Protein AF-A0A7X6X3M1-F1 (afdb_monomer_lite)

pLDDT: mean 86.68, std 14.0, range [38.0, 98.31]

Structure (mmCIF, N/CA/C/O backbone):
data_AF-A0A7X6X3M1-F1
#
_entry.id   AF-A0A7X6X3M1-F1
#
loop_
_atom_site.group_PDB
_atom_site.id
_atom_site.type_symbol
_atom_site.label_atom_id
_atom_site.label_alt_id
_atom_site.label_comp_id
_atom_site.label_asym_id
_atom_site.label_entity_id
_atom_site.label_seq_id
_atom_site.pdbx_PDB_ins_code
_atom_site.Cartn_x
_atom_site.Cartn_y
_atom_site.Cartn_z
_atom_site.occupancy
_atom_site.B_iso_or_equiv
_atom_site.auth_seq_id
_atom_site.auth_comp_id
_atom_site.auth_asym_id
_atom_site.auth_atom_id
_atom_site.pdbx_PDB_model_num
ATOM 1 N N . MET A 1 1 ? -77.308 -38.458 21.778 1.00 41.97 1 MET A N 1
ATOM 2 C CA . MET A 1 1 ? -75.965 -38.525 21.164 1.00 41.97 1 MET A CA 1
ATOM 3 C C . MET A 1 1 ? -75.300 -37.170 21.364 1.00 41.97 1 MET A C 1
ATOM 5 O O . MET A 1 1 ? -75.835 -36.160 20.932 1.00 41.97 1 MET A O 1
ATOM 9 N N . VAL A 1 2 ? -74.242 -37.156 22.168 1.00 41.09 2 VAL A N 1
ATOM 10 C CA . VAL A 1 2 ? -73.531 -35.983 22.699 1.00 41.09 2 VAL A CA 1
ATOM 11 C C . VAL A 1 2 ? -72.545 -35.453 21.660 1.00 41.09 2 VAL A C 1
ATOM 13 O O . VAL A 1 2 ? -71.744 -36.245 21.184 1.00 41.09 2 VAL A O 1
ATOM 16 N N . LEU A 1 3 ? -72.510 -34.143 21.387 1.00 38.00 3 LEU A N 1
ATOM 17 C CA . LEU A 1 3 ? -71.328 -33.476 20.813 1.00 38.00 3 LEU A CA 1
ATOM 18 C C . LEU A 1 3 ? -71.169 -32.056 21.393 1.00 38.00 3 LEU A C 1
ATOM 20 O O . LEU A 1 3 ? -71.620 -31.060 20.833 1.00 38.00 3 LEU A O 1
ATOM 24 N N . PHE A 1 4 ? -70.488 -31.978 22.540 1.00 39.50 4 PHE A N 1
ATOM 25 C CA . PHE A 1 4 ? -69.944 -30.746 23.117 1.00 39.50 4 PHE A CA 1
ATOM 26 C C . PHE A 1 4 ? -68.689 -30.323 22.334 1.00 39.50 4 PHE A C 1
ATOM 28 O O . PHE A 1 4 ? -67.662 -31.004 22.361 1.00 39.50 4 PHE A O 1
ATOM 35 N N . ARG A 1 5 ? -68.737 -29.174 21.653 1.00 40.66 5 ARG A N 1
ATOM 36 C CA . ARG A 1 5 ? -67.589 -28.594 20.937 1.00 40.66 5 ARG A CA 1
ATOM 37 C C . ARG A 1 5 ? -66.770 -27.727 21.909 1.00 40.66 5 ARG A C 1
ATOM 39 O O . ARG A 1 5 ? -67.122 -26.583 22.181 1.00 40.66 5 ARG A O 1
ATOM 46 N N . LYS A 1 6 ? -65.673 -28.269 22.456 1.00 41.50 6 LYS A N 1
ATOM 47 C CA . LYS A 1 6 ? -64.693 -27.516 23.270 1.00 41.50 6 LYS A CA 1
ATOM 48 C C . LYS A 1 6 ? -64.020 -26.421 22.423 1.00 41.50 6 LYS A C 1
ATOM 50 O O . LYS A 1 6 ? -63.217 -26.729 21.546 1.00 41.50 6 LYS A O 1
ATOM 55 N N . LYS A 1 7 ? -64.275 -25.142 22.728 1.00 43.19 7 LYS A N 1
ATOM 56 C CA . LYS A 1 7 ? -63.396 -24.024 22.335 1.00 43.19 7 LYS A CA 1
ATOM 57 C C . LYS A 1 7 ? -62.113 -24.106 23.172 1.00 43.19 7 LYS A C 1
ATOM 59 O O . LYS A 1 7 ? -62.150 -23.878 24.377 1.00 43.19 7 LYS A O 1
ATOM 64 N N . LYS A 1 8 ? -60.977 -24.441 22.552 1.00 40.94 8 LYS A N 1
ATOM 65 C CA . LYS A 1 8 ? -59.650 -24.268 23.168 1.00 40.94 8 LYS A CA 1
ATOM 66 C C . LYS A 1 8 ? -59.277 -22.784 23.115 1.00 40.94 8 LYS A C 1
ATOM 68 O O . LYS A 1 8 ? -59.143 -22.226 22.030 1.00 40.94 8 LYS A O 1
ATOM 73 N N . ALA A 1 9 ? -59.109 -22.162 24.279 1.00 43.72 9 ALA A N 1
ATOM 74 C CA . ALA A 1 9 ? -58.495 -20.847 24.410 1.00 43.72 9 ALA A CA 1
ATOM 75 C C . ALA A 1 9 ? -57.009 -20.932 24.012 1.00 43.72 9 ALA A C 1
ATOM 77 O O . ALA A 1 9 ? -56.264 -21.751 24.556 1.00 43.72 9 ALA A O 1
ATOM 78 N N . LYS A 1 10 ? -56.582 -20.107 23.046 1.00 41.28 10 LYS A N 1
ATOM 79 C CA . LYS A 1 10 ? -55.162 -19.870 22.750 1.00 41.28 10 LYS A CA 1
ATOM 80 C C . LYS A 1 10 ? -54.563 -19.079 23.918 1.00 41.28 10 LYS A C 1
ATOM 82 O O . LYS A 1 10 ? -55.023 -17.977 24.200 1.00 41.28 10 LYS A O 1
ATOM 87 N N . LYS A 1 11 ? -53.557 -19.643 24.593 1.00 40.47 11 LYS A N 1
ATOM 88 C CA . LYS A 1 11 ? -52.671 -18.883 25.487 1.00 40.47 11 LYS A CA 1
ATOM 89 C C . LYS A 1 11 ? -51.882 -17.863 24.648 1.00 40.47 11 LYS A C 1
ATOM 91 O O . LYS A 1 11 ? -51.509 -18.215 23.528 1.00 40.47 11 LYS A O 1
ATOM 96 N N . PRO A 1 12 ? -51.613 -16.648 25.152 1.00 39.00 12 PRO A N 1
ATOM 97 C CA . PRO A 1 12 ? -50.676 -15.747 24.498 1.00 39.00 12 PRO A CA 1
ATOM 98 C C . PRO A 1 12 ? -49.268 -16.345 24.617 1.00 39.00 12 PRO A C 1
ATOM 100 O O . PRO A 1 12 ? -48.822 -16.686 25.714 1.00 39.00 12 PRO A O 1
ATOM 103 N N . GLU A 1 13 ? -48.596 -16.540 23.483 1.00 41.94 13 GLU A N 1
ATOM 104 C CA . GLU A 1 13 ? -47.158 -16.811 23.457 1.00 41.94 13 GLU A CA 1
ATOM 105 C C . GLU A 1 13 ? -46.419 -15.585 24.013 1.00 41.94 13 GLU A C 1
ATOM 107 O O . GLU A 1 13 ? -46.803 -14.456 23.697 1.00 41.94 13 GLU A O 1
ATOM 112 N N . PRO A 1 14 ? -45.376 -15.756 24.843 1.00 40.94 14 PRO A N 1
ATOM 113 C CA . PRO A 1 14 ? -44.534 -14.636 25.212 1.00 40.94 14 PRO A CA 1
ATOM 114 C C . PRO A 1 14 ? -43.762 -14.197 23.967 1.00 40.94 14 PRO A C 1
ATOM 116 O O . PRO A 1 14 ? -43.066 -15.007 23.351 1.00 40.94 14 PRO A O 1
ATOM 119 N N . ASP A 1 15 ? -43.882 -12.914 23.620 1.00 38.09 15 ASP A N 1
ATOM 120 C CA . ASP A 1 15 ? -43.062 -12.224 22.626 1.00 38.09 15 ASP A CA 1
ATOM 121 C C . ASP A 1 15 ? -41.579 -12.361 22.994 1.00 38.09 15 ASP A C 1
ATOM 123 O O . ASP A 1 15 ? -40.959 -11.504 23.630 1.00 38.09 15 ASP A O 1
ATOM 127 N N . ALA A 1 16 ? -40.975 -13.468 22.572 1.00 38.94 16 ALA A N 1
ATOM 128 C CA . ALA A 1 16 ? -39.542 -13.629 22.527 1.00 38.94 16 ALA A CA 1
ATOM 129 C C . ALA A 1 16 ? -39.030 -12.731 21.398 1.00 38.94 16 ALA A C 1
ATOM 131 O O . ALA A 1 16 ? -38.777 -13.185 20.279 1.00 38.94 16 ALA A O 1
ATOM 132 N N . LYS A 1 17 ? -38.840 -11.441 21.705 1.00 39.34 17 LYS A N 1
ATOM 133 C CA . LYS A 1 17 ? -37.891 -10.575 20.999 1.00 39.34 17 LYS A CA 1
ATOM 134 C C . LYS A 1 17 ? -36.515 -11.239 21.097 1.00 39.34 17 LYS A C 1
ATOM 136 O O . LYS A 1 17 ? -35.703 -10.910 21.956 1.00 39.34 17 LYS A O 1
ATOM 141 N N . LYS A 1 18 ? -36.256 -12.212 20.219 1.00 40.66 18 LYS A N 1
ATOM 142 C CA . LYS A 1 18 ? -34.921 -12.721 19.924 1.00 40.66 18 LYS A CA 1
ATOM 143 C C . LYS A 1 18 ? -34.127 -11.516 19.446 1.00 40.66 18 LYS A C 1
ATOM 145 O O . LYS A 1 18 ? -34.293 -11.066 18.312 1.00 40.66 18 LYS A O 1
ATOM 150 N N . SER A 1 19 ? -33.309 -10.961 20.336 1.00 43.81 19 SER A N 1
ATOM 151 C CA . SER A 1 19 ? -32.305 -9.989 19.950 1.00 43.81 19 SER A CA 1
ATOM 152 C C . SER A 1 19 ? -31.488 -10.633 18.834 1.00 43.81 19 SER A C 1
ATOM 154 O O . SER A 1 19 ? -30.904 -11.708 18.990 1.00 43.81 19 SER A O 1
ATOM 156 N N . ARG A 1 20 ? -31.509 -10.010 17.656 1.00 41.75 20 ARG A N 1
ATOM 157 C CA . ARG A 1 20 ? -30.594 -10.314 16.556 1.00 41.75 20 ARG A CA 1
ATOM 158 C C . ARG A 1 20 ? -29.191 -9.865 16.977 1.00 41.75 20 ARG A C 1
ATOM 160 O O . ARG A 1 20 ? -28.646 -8.907 16.444 1.00 41.75 20 ARG A O 1
ATOM 167 N N . GLY A 1 21 ? -28.633 -10.504 17.998 1.00 46.03 21 GLY A N 1
ATOM 168 C CA . GLY A 1 21 ? -27.229 -10.381 18.339 1.00 46.03 21 GLY A CA 1
ATOM 169 C C . GLY A 1 21 ? -26.443 -11.158 17.296 1.00 46.03 21 GLY A C 1
ATOM 170 O O . GLY A 1 21 ? -26.440 -12.387 17.329 1.00 46.03 21 GLY A O 1
ATOM 171 N N . GLY A 1 22 ? -25.853 -10.456 16.324 1.00 55.38 22 GLY A N 1
ATOM 172 C CA . GLY A 1 22 ? -24.931 -11.067 15.360 1.00 55.38 22 GLY A CA 1
ATOM 173 C C . GLY A 1 22 ? -23.765 -11.760 16.075 1.00 55.38 22 GLY A C 1
ATOM 174 O O . GLY A 1 22 ? -23.542 -11.514 17.258 1.00 55.38 22 GLY A O 1
ATOM 175 N N . LEU A 1 23 ? -22.993 -12.600 15.371 1.00 56.25 23 LEU A N 1
ATOM 176 C CA . LEU A 1 23 ? -21.872 -13.376 15.945 1.00 56.25 23 LEU A CA 1
ATOM 177 C C . LEU A 1 23 ? -20.964 -12.553 16.891 1.00 56.25 23 LEU A C 1
ATOM 179 O O . LEU A 1 23 ? -20.494 -13.053 17.912 1.00 56.25 23 LEU A O 1
ATOM 183 N N . PHE A 1 24 ? -20.783 -11.264 16.592 1.00 61.53 24 PHE A N 1
ATOM 184 C CA . PHE A 1 24 ? -20.003 -10.317 17.388 1.00 61.53 24 PHE A CA 1
ATOM 185 C C . PHE A 1 24 ? -20.581 -9.963 18.767 1.00 61.53 24 PHE A C 1
ATOM 187 O O . PHE A 1 24 ? -19.828 -9.502 19.618 1.00 61.53 24 PHE A O 1
ATOM 194 N N . SER A 1 25 ? -21.871 -10.151 19.052 1.00 62.59 25 SER A N 1
ATOM 195 C CA . SER A 1 25 ? -22.437 -9.795 20.365 1.00 62.59 25 SER A CA 1
ATOM 196 C C . SER A 1 25 ? -22.093 -10.809 21.459 1.00 62.59 25 SER A C 1
ATOM 198 O O . SER A 1 25 ? -22.123 -10.458 22.637 1.00 62.59 25 SER A O 1
ATOM 200 N N . ARG A 1 26 ? -21.765 -12.050 21.071 1.00 71.62 26 ARG A N 1
ATOM 201 C CA . ARG A 1 26 ? -21.432 -13.163 21.978 1.00 71.62 26 ARG A CA 1
ATOM 202 C C . ARG A 1 26 ? -19.934 -13.432 22.111 1.00 71.62 26 ARG A C 1
ATOM 204 O O . ARG A 1 26 ? -19.526 -14.126 23.033 1.00 71.62 26 ARG A O 1
ATOM 211 N N . ALA A 1 27 ? -19.119 -12.919 21.189 1.00 78.25 27 ALA A N 1
ATOM 212 C CA . ALA A 1 27 ? -17.670 -13.056 21.276 1.00 78.25 27 ALA A CA 1
ATOM 213 C C . ALA A 1 27 ? -17.123 -12.324 22.512 1.00 78.25 27 ALA A C 1
ATOM 215 O O . ALA A 1 27 ? -17.673 -11.300 22.914 1.00 78.25 27 ALA A O 1
ATOM 216 N N . LYS A 1 28 ? -16.017 -12.818 23.075 1.00 84.81 28 LYS A N 1
ATOM 217 C CA . LYS A 1 28 ? -15.279 -12.146 24.154 1.00 84.81 28 LYS A CA 1
ATOM 218 C C . LYS A 1 28 ? -14.766 -10.778 23.699 1.00 84.81 28 LYS A C 1
ATOM 220 O O . LYS A 1 28 ? -14.350 -10.626 22.549 1.00 84.81 28 LYS A O 1
ATOM 225 N N . LEU A 1 29 ? -14.742 -9.795 24.595 1.00 82.88 29 LEU A N 1
ATOM 226 C CA . LEU A 1 29 ? -14.240 -8.444 24.348 1.00 82.88 29 LEU A CA 1
ATOM 227 C C . LEU A 1 29 ? -12.804 -8.477 23.820 1.00 82.88 29 LEU A C 1
ATOM 229 O O . LEU A 1 29 ? -12.499 -7.824 22.821 1.00 82.88 29 LEU A O 1
ATOM 233 N N . ARG A 1 30 ? -11.944 -9.290 24.452 1.00 82.31 30 ARG A N 1
ATOM 234 C CA . ARG A 1 30 ? -10.558 -9.491 24.012 1.00 82.31 30 ARG A CA 1
ATOM 235 C C . ARG A 1 30 ? -10.513 -9.915 22.548 1.00 82.31 30 ARG A C 1
ATOM 237 O O . ARG A 1 30 ? -9.796 -9.298 21.774 1.00 82.31 30 ARG A O 1
ATOM 244 N N . THR A 1 31 ? -11.316 -10.907 22.166 1.00 82.19 31 THR A N 1
ATOM 245 C CA . THR A 1 31 ? -11.376 -11.412 20.790 1.00 82.19 31 THR A CA 1
ATOM 246 C C . THR A 1 31 ? -11.828 -10.333 19.808 1.00 82.19 31 THR A C 1
ATOM 248 O O . THR A 1 31 ? -11.246 -10.226 18.736 1.00 82.19 31 THR A O 1
ATOM 251 N N . LYS A 1 32 ? -12.810 -9.492 20.164 1.00 81.62 32 LYS A N 1
ATOM 252 C CA . LYS A 1 32 ? -13.261 -8.383 19.299 1.00 81.62 32 LYS A CA 1
ATOM 253 C C . LYS A 1 32 ? -12.152 -7.356 19.064 1.00 81.62 32 LYS A C 1
ATOM 255 O O . LYS A 1 32 ? -11.948 -6.938 17.928 1.00 81.62 32 LYS A O 1
ATOM 260 N N . LEU A 1 33 ? -11.434 -6.974 20.122 1.00 83.44 33 LEU A N 1
ATOM 261 C CA . LEU A 1 33 ? -10.344 -5.997 20.046 1.00 83.44 33 LEU A CA 1
ATOM 262 C C . LEU A 1 33 ? -9.140 -6.547 19.278 1.00 83.44 33 LEU A C 1
ATOM 264 O O . LEU A 1 33 ? -8.653 -5.888 18.364 1.00 83.44 33 LEU A O 1
ATOM 268 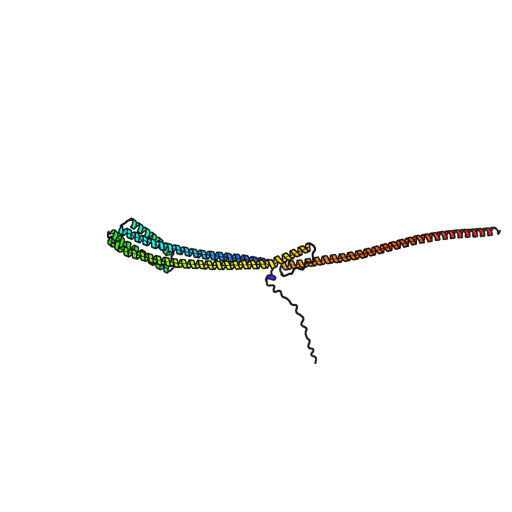N N . THR A 1 34 ? -8.694 -7.768 19.588 1.00 84.38 34 THR A N 1
ATOM 269 C CA . THR A 1 34 ? -7.562 -8.389 18.883 1.00 84.38 34 THR A CA 1
ATOM 270 C C . THR A 1 34 ? -7.881 -8.651 17.419 1.00 84.38 34 THR A C 1
ATOM 272 O O . THR A 1 34 ? -7.005 -8.510 16.578 1.00 84.38 34 THR A O 1
ATOM 275 N N . PHE A 1 35 ? -9.130 -8.996 17.097 1.00 85.88 35 PHE A N 1
ATOM 276 C CA . PHE A 1 35 ? -9.561 -9.178 15.714 1.00 85.88 35 PHE A CA 1
ATOM 277 C C . PHE A 1 35 ? -9.611 -7.848 14.953 1.00 85.88 35 PHE A C 1
ATOM 279 O O . PHE A 1 35 ? -9.113 -7.778 13.837 1.00 85.88 35 PHE A O 1
ATOM 286 N N . GLY A 1 36 ? -10.134 -6.776 15.561 1.00 84.12 36 GLY A N 1
ATOM 287 C CA . GLY A 1 36 ? -10.138 -5.444 14.946 1.00 84.12 36 GLY A CA 1
ATOM 288 C C . GLY A 1 36 ? -8.728 -4.905 14.682 1.00 84.12 36 GLY A C 1
ATOM 289 O O . GLY A 1 36 ? -8.434 -4.460 13.575 1.00 84.12 36 GLY A O 1
ATOM 290 N N . ILE A 1 37 ? -7.835 -5.006 15.671 1.00 85.38 37 ILE A N 1
ATOM 291 C CA . ILE A 1 37 ? -6.425 -4.612 15.525 1.00 85.38 37 ILE A CA 1
ATOM 292 C C . ILE A 1 37 ? -5.716 -5.514 14.506 1.00 85.38 37 ILE A C 1
ATOM 294 O O . ILE A 1 37 ? -4.986 -5.019 13.654 1.00 85.38 37 ILE A O 1
ATOM 298 N N . GLY A 1 38 ? -5.965 -6.825 14.551 1.00 87.75 38 GLY A N 1
ATOM 299 C CA . GLY A 1 38 ? -5.394 -7.788 13.611 1.00 87.75 38 GLY A CA 1
ATOM 300 C C . GLY A 1 38 ? -5.805 -7.521 12.163 1.00 87.75 38 GLY A C 1
ATOM 301 O O . GLY A 1 38 ? -4.955 -7.567 11.282 1.00 87.75 38 GLY A O 1
ATOM 302 N N . ILE A 1 39 ? -7.071 -7.164 11.917 1.00 86.56 39 ILE A N 1
ATOM 303 C CA . ILE A 1 39 ? -7.536 -6.724 10.594 1.00 86.56 39 ILE A CA 1
ATOM 304 C C . ILE A 1 39 ? -6.790 -5.465 10.156 1.00 86.56 39 ILE A C 1
ATOM 306 O O . ILE A 1 39 ? -6.331 -5.404 9.022 1.00 86.56 39 ILE A O 1
ATOM 310 N N . MET A 1 40 ? -6.643 -4.474 11.038 1.00 83.88 40 MET A N 1
ATOM 311 C CA . MET A 1 40 ? -5.967 -3.221 10.696 1.00 83.88 40 MET A CA 1
ATOM 312 C C . MET A 1 40 ? -4.497 -3.458 10.318 1.00 83.88 40 MET A C 1
ATOM 314 O O . MET A 1 40 ? -4.048 -2.997 9.272 1.00 83.88 40 MET A O 1
ATOM 318 N N . ILE A 1 41 ? -3.770 -4.236 11.126 1.00 88.69 41 ILE A N 1
ATOM 319 C CA . ILE A 1 41 ? -2.379 -4.616 10.846 1.00 88.69 41 ILE A CA 1
ATOM 320 C C . ILE A 1 41 ? -2.298 -5.446 9.561 1.00 88.69 41 ILE A C 1
ATOM 322 O O . ILE A 1 41 ? -1.431 -5.200 8.730 1.00 88.69 41 ILE A O 1
ATOM 326 N N . GLY A 1 42 ? -3.219 -6.391 9.361 1.00 88.94 42 GLY A N 1
ATOM 327 C CA . GLY A 1 42 ? -3.283 -7.201 8.147 1.00 88.94 42 GLY A CA 1
ATOM 328 C C . GLY A 1 42 ? -3.472 -6.354 6.889 1.00 88.94 42 GLY A C 1
ATOM 329 O O . GLY A 1 42 ? -2.746 -6.543 5.919 1.00 88.94 42 GLY A O 1
ATOM 330 N N . ILE A 1 43 ? -4.380 -5.373 6.922 1.00 86.69 43 ILE A N 1
ATOM 331 C CA . ILE A 1 43 ? -4.591 -4.436 5.810 1.00 86.69 43 ILE A CA 1
ATOM 332 C C . ILE A 1 43 ? -3.322 -3.619 5.543 1.00 86.69 43 ILE A C 1
ATOM 334 O O . ILE A 1 43 ? -2.945 -3.460 4.385 1.00 86.69 43 ILE A O 1
ATOM 338 N N . LEU A 1 44 ? -2.636 -3.142 6.586 1.00 85.75 44 LEU A N 1
ATOM 339 C CA . LEU A 1 44 ? -1.382 -2.397 6.430 1.00 85.75 44 LEU A CA 1
ATOM 340 C C . LEU A 1 44 ? -0.270 -3.252 5.815 1.00 85.75 44 LEU A C 1
ATOM 342 O O . LEU A 1 44 ? 0.416 -2.785 4.911 1.00 85.75 44 LEU A O 1
ATOM 346 N N . ILE A 1 45 ? -0.114 -4.503 6.254 1.00 90.75 45 ILE A N 1
ATOM 347 C CA . ILE A 1 45 ? 0.895 -5.423 5.709 1.00 90.75 45 ILE A CA 1
ATOM 348 C C . ILE A 1 45 ? 0.593 -5.749 4.247 1.00 90.75 45 ILE A C 1
ATOM 350 O O . ILE A 1 45 ? 1.490 -5.676 3.413 1.00 90.75 45 ILE A O 1
ATOM 354 N N . VAL A 1 46 ? -0.661 -6.079 3.922 1.00 87.62 46 VAL A N 1
ATOM 355 C CA . VAL A 1 46 ? -1.069 -6.378 2.542 1.00 87.62 46 VAL A CA 1
ATOM 356 C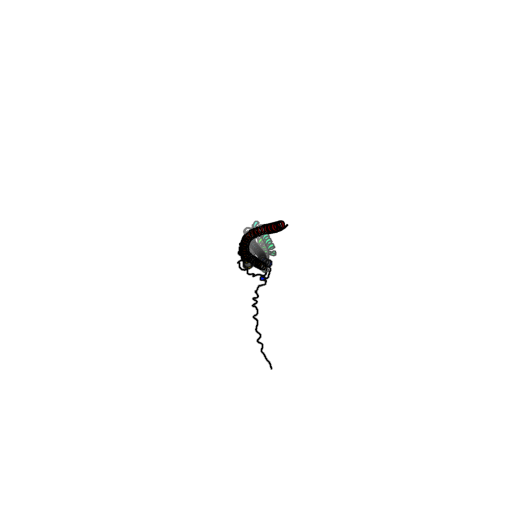 C . VAL A 1 46 ? -0.883 -5.154 1.651 1.00 87.62 46 VAL A C 1
ATOM 358 O O . VAL A 1 46 ? -0.341 -5.282 0.559 1.00 87.62 46 VAL A O 1
ATOM 361 N N . SER A 1 47 ? -1.263 -3.966 2.128 1.00 83.44 47 SER A N 1
ATOM 362 C CA . SER A 1 47 ? -1.036 -2.715 1.403 1.00 83.44 47 SER A CA 1
ATOM 363 C C . SER A 1 47 ? 0.451 -2.472 1.166 1.00 83.44 47 SER A C 1
ATOM 365 O O . SER A 1 47 ? 0.829 -2.123 0.057 1.00 83.44 47 SER A O 1
ATOM 367 N N . PHE A 1 48 ? 1.295 -2.673 2.180 1.00 86.56 48 PHE A N 1
ATOM 368 C CA . PHE A 1 48 ? 2.736 -2.478 2.060 1.00 86.56 48 PHE A CA 1
ATOM 369 C C . PHE A 1 48 ? 3.369 -3.470 1.081 1.00 86.56 48 PHE A C 1
ATOM 371 O O . PHE A 1 48 ? 4.128 -3.064 0.207 1.00 86.56 48 PHE A O 1
ATOM 378 N N . ALA A 1 49 ? 3.025 -4.756 1.186 1.00 88.81 49 ALA A N 1
ATOM 379 C CA . ALA A 1 49 ? 3.509 -5.789 0.274 1.00 88.81 49 ALA A CA 1
ATOM 380 C C . ALA A 1 49 ? 3.075 -5.511 -1.173 1.00 88.81 49 ALA A C 1
ATOM 382 O O . ALA A 1 49 ? 3.876 -5.645 -2.093 1.00 88.81 49 ALA A O 1
ATOM 383 N N . PHE A 1 50 ? 1.831 -5.068 -1.365 1.00 84.94 50 PHE A N 1
ATOM 384 C CA . PHE A 1 50 ? 1.316 -4.673 -2.671 1.00 84.94 50 PHE A CA 1
ATOM 385 C C . PHE A 1 50 ? 2.059 -3.455 -3.238 1.00 84.94 50 PHE A C 1
ATOM 387 O O . PHE A 1 50 ? 2.474 -3.479 -4.391 1.00 84.94 50 PHE A O 1
ATOM 394 N N . THR A 1 51 ? 2.298 -2.416 -2.431 1.00 82.19 51 THR A N 1
ATOM 395 C CA . THR A 1 51 ? 3.095 -1.252 -2.851 1.00 82.19 51 THR A CA 1
ATOM 396 C C . THR A 1 51 ? 4.528 -1.647 -3.204 1.00 82.19 51 THR A C 1
ATOM 398 O O . THR A 1 51 ? 5.042 -1.197 -4.222 1.00 82.19 51 THR A O 1
ATOM 401 N N . ALA A 1 52 ? 5.168 -2.499 -2.401 1.00 87.12 52 ALA A N 1
ATOM 402 C CA . ALA A 1 52 ? 6.520 -2.976 -2.675 1.00 87.12 52 ALA A CA 1
ATOM 403 C C . ALA A 1 52 ? 6.590 -3.754 -3.998 1.00 87.12 52 ALA A C 1
ATOM 405 O O . ALA A 1 52 ? 7.470 -3.483 -4.808 1.00 87.12 52 ALA A O 1
ATOM 406 N N . TYR A 1 53 ? 5.632 -4.654 -4.242 1.00 88.12 53 TYR A N 1
ATOM 407 C CA . TYR A 1 53 ? 5.514 -5.389 -5.502 1.00 88.12 53 TYR A CA 1
ATOM 408 C C . TYR A 1 53 ? 5.410 -4.442 -6.709 1.00 88.12 53 TYR A C 1
ATOM 410 O O . TYR A 1 53 ? 6.173 -4.576 -7.660 1.00 88.12 53 TYR A O 1
ATOM 418 N N . LEU A 1 54 ? 4.537 -3.432 -6.639 1.00 81.75 54 LEU A N 1
ATOM 419 C CA . LEU A 1 54 ? 4.349 -2.472 -7.732 1.00 81.75 54 LEU A CA 1
ATOM 420 C C . LEU A 1 54 ? 5.592 -1.616 -8.001 1.00 81.75 54 LEU A C 1
ATOM 422 O O . LEU A 1 54 ? 5.898 -1.315 -9.150 1.00 81.75 54 LEU A O 1
ATOM 426 N N . VAL A 1 55 ? 6.319 -1.219 -6.953 1.00 84.31 55 VAL A N 1
ATOM 427 C CA . VAL A 1 55 ? 7.579 -0.475 -7.109 1.00 84.31 55 VAL A CA 1
ATOM 428 C C . VAL A 1 55 ? 8.640 -1.332 -7.800 1.00 84.31 55 VAL A C 1
ATOM 430 O O . VAL A 1 55 ? 9.390 -0.806 -8.618 1.00 84.31 55 VAL A O 1
ATOM 433 N N . MET A 1 56 ? 8.700 -2.633 -7.501 1.00 86.81 56 MET A N 1
ATOM 434 C CA . MET A 1 56 ? 9.617 -3.555 -8.180 1.00 86.81 56 MET A CA 1
ATOM 435 C C . MET A 1 56 ? 9.246 -3.716 -9.659 1.00 86.81 56 MET A C 1
ATOM 437 O O . MET A 1 56 ? 10.112 -3.561 -10.508 1.00 86.81 56 MET A O 1
ATOM 441 N N . GLU A 1 57 ? 7.961 -3.902 -9.974 1.00 83.75 57 GLU A N 1
ATOM 442 C CA . GLU A 1 57 ? 7.481 -4.020 -11.360 1.00 83.75 57 GLU A CA 1
ATOM 443 C C . GLU A 1 57 ? 7.775 -2.761 -12.199 1.00 83.75 57 GLU A C 1
ATOM 445 O O . GLU A 1 57 ? 8.231 -2.857 -13.336 1.00 83.75 57 GLU A O 1
ATOM 450 N N . ILE A 1 58 ? 7.585 -1.566 -11.625 1.00 84.44 58 ILE A N 1
ATOM 451 C CA . ILE A 1 58 ? 7.927 -0.301 -12.296 1.00 84.44 58 ILE A CA 1
ATOM 452 C C . ILE A 1 58 ? 9.439 -0.181 -12.508 1.00 84.44 58 ILE A C 1
ATOM 454 O O . ILE A 1 58 ? 9.867 0.285 -13.562 1.00 84.44 58 ILE A O 1
ATOM 458 N N . ARG A 1 59 ? 10.250 -0.582 -11.523 1.00 85.81 59 ARG A N 1
ATOM 459 C CA . ARG A 1 59 ? 11.712 -0.511 -11.623 1.00 85.81 59 ARG A CA 1
ATOM 460 C C . ARG A 1 59 ? 12.236 -1.387 -12.760 1.00 85.81 59 ARG A C 1
ATOM 462 O O . ARG A 1 59 ? 13.038 -0.901 -13.551 1.00 85.81 59 ARG A O 1
ATOM 469 N N . ASP A 1 60 ? 11.756 -2.623 -12.856 1.00 84.12 60 ASP A N 1
ATOM 470 C CA . ASP A 1 60 ? 12.165 -3.559 -13.908 1.00 84.12 60 ASP A CA 1
ATOM 471 C C . ASP A 1 60 ? 11.777 -3.024 -15.301 1.00 84.12 60 ASP A C 1
ATOM 473 O O . ASP A 1 60 ? 12.557 -3.108 -16.249 1.00 84.12 60 ASP A O 1
ATOM 477 N N . ALA A 1 61 ? 10.602 -2.395 -15.424 1.00 83.19 61 ALA A N 1
ATOM 478 C CA . ALA A 1 61 ? 10.172 -1.759 -16.668 1.00 83.19 61 ALA A CA 1
ATOM 479 C C . ALA A 1 61 ? 11.012 -0.514 -17.030 1.00 83.19 61 ALA A C 1
ATOM 481 O O . ALA A 1 61 ? 11.314 -0.294 -18.202 1.00 83.19 61 ALA A O 1
ATOM 482 N N . GLN A 1 62 ? 11.428 0.293 -16.046 1.00 81.19 62 GLN A N 1
ATOM 483 C CA . GLN A 1 62 ? 12.324 1.432 -16.288 1.00 81.19 62 GLN A CA 1
ATOM 484 C C . GLN A 1 62 ? 13.711 1.000 -16.774 1.00 81.19 62 GLN A C 1
ATOM 486 O O . GLN A 1 62 ? 14.305 1.693 -17.598 1.00 81.19 62 GLN A O 1
ATOM 491 N N . GLU A 1 63 ? 14.225 -0.129 -16.285 1.00 86.38 63 GLU A N 1
ATOM 492 C CA . GLU A 1 63 ? 15.509 -0.673 -16.734 1.00 86.38 63 GLU A CA 1
ATOM 493 C C . GLU A 1 63 ? 15.454 -1.075 -18.215 1.00 86.38 63 GLU A C 1
ATOM 495 O O . GLU A 1 63 ? 16.361 -0.742 -18.974 1.00 86.38 63 GLU A O 1
ATOM 500 N N . GLN A 1 64 ? 14.346 -1.675 -18.665 1.00 84.31 64 GLN A N 1
ATOM 501 C CA . GLN A 1 64 ? 14.142 -1.998 -20.084 1.00 84.31 64 GLN A CA 1
ATOM 502 C C . GLN A 1 64 ? 14.109 -0.747 -20.974 1.00 84.31 64 GLN A C 1
ATOM 504 O O . GLN A 1 64 ? 14.776 -0.712 -22.005 1.00 84.31 64 GLN A O 1
ATOM 509 N N . VAL A 1 65 ? 13.395 0.304 -20.555 1.00 89.31 65 VAL A N 1
ATOM 510 C CA . VAL A 1 65 ? 13.360 1.596 -21.268 1.00 89.31 65 VAL A CA 1
ATOM 511 C C . VAL A 1 65 ? 14.757 2.206 -21.398 1.00 89.31 65 VAL A C 1
ATOM 513 O O . VAL A 1 65 ? 15.095 2.758 -22.446 1.00 89.31 65 VAL A O 1
ATOM 516 N N . HIS A 1 66 ? 15.573 2.107 -20.344 1.00 88.81 66 HIS A N 1
ATOM 517 C CA . HIS A 1 66 ? 16.938 2.620 -20.362 1.00 88.81 66 HIS A CA 1
ATOM 518 C C . HIS A 1 66 ? 17.815 1.870 -21.369 1.00 88.81 66 HIS A C 1
ATOM 520 O O . HIS A 1 66 ? 18.485 2.516 -22.168 1.00 88.81 66 HIS A O 1
ATOM 526 N N . VAL A 1 67 ? 17.741 0.535 -21.395 1.00 89.75 67 VAL A N 1
ATOM 527 C CA . VAL A 1 67 ? 18.477 -0.292 -22.366 1.00 89.75 67 VAL A CA 1
ATOM 528 C C . VAL A 1 67 ? 18.081 0.053 -23.804 1.00 89.75 67 VAL A C 1
ATOM 530 O O . VAL A 1 67 ? 18.956 0.232 -24.645 1.00 89.75 67 VAL A O 1
ATOM 533 N N . ILE A 1 68 ? 16.784 0.207 -24.096 1.00 91.25 68 ILE A N 1
ATOM 534 C CA . ILE A 1 68 ? 16.317 0.607 -25.438 1.00 91.25 68 ILE A CA 1
ATOM 535 C C . ILE A 1 68 ? 16.891 1.979 -25.830 1.00 91.25 68 ILE A C 1
ATOM 537 O O . ILE A 1 68 ? 17.322 2.159 -26.967 1.00 91.25 68 ILE A O 1
ATOM 541 N N . SER A 1 69 ? 16.954 2.924 -24.883 1.00 91.12 69 SER A N 1
ATOM 542 C CA . SER A 1 69 ? 17.565 4.242 -25.108 1.00 91.12 69 SER A CA 1
ATOM 543 C C . SER A 1 69 ? 19.047 4.142 -25.469 1.00 91.12 69 SER A C 1
ATOM 545 O O . SER A 1 69 ? 19.474 4.779 -26.423 1.00 91.12 69 SER A O 1
ATOM 547 N N . GLU A 1 70 ? 19.823 3.332 -24.741 1.00 92.81 70 GLU A N 1
ATOM 548 C CA . GLU A 1 70 ? 21.258 3.152 -25.011 1.00 92.81 70 GLU A CA 1
ATOM 549 C C . GLU A 1 70 ? 21.508 2.531 -26.393 1.00 92.81 70 GLU A C 1
ATOM 551 O O . GLU A 1 70 ? 22.451 2.908 -27.088 1.00 92.81 70 GLU A O 1
ATOM 556 N N . ILE A 1 71 ? 20.647 1.599 -26.819 1.00 94.44 71 ILE A N 1
ATOM 557 C CA . ILE A 1 71 ? 20.697 1.030 -28.172 1.00 94.44 71 ILE A CA 1
ATOM 558 C C . ILE A 1 71 ? 20.402 2.123 -29.209 1.00 94.44 71 ILE A C 1
ATOM 560 O O . ILE A 1 71 ? 21.120 2.223 -30.202 1.00 94.44 71 ILE A O 1
ATOM 564 N N . GLY A 1 72 ? 19.383 2.957 -28.977 1.00 93.69 72 GLY A N 1
ATOM 565 C CA . GLY A 1 72 ? 19.037 4.078 -29.855 1.00 93.69 72 GLY A CA 1
ATOM 566 C C . GLY A 1 72 ? 20.179 5.085 -30.019 1.00 93.69 72 GLY A C 1
ATOM 567 O O . GLY A 1 72 ? 20.484 5.473 -31.147 1.00 93.69 72 GLY A O 1
ATOM 568 N N . ASP A 1 73 ? 20.854 5.438 -28.922 1.00 94.25 73 ASP A N 1
ATOM 569 C CA . ASP A 1 73 ? 22.022 6.330 -28.924 1.00 94.25 73 ASP A CA 1
ATOM 570 C C . ASP A 1 73 ? 23.205 5.716 -29.694 1.00 94.25 73 ASP A C 1
ATOM 572 O O . ASP A 1 73 ? 23.892 6.399 -30.455 1.00 94.25 73 ASP A O 1
ATOM 576 N N . ALA A 1 74 ? 23.427 4.406 -29.555 1.00 96.12 74 ALA A N 1
ATOM 577 C CA . ALA A 1 74 ? 24.471 3.699 -30.292 1.00 96.12 74 ALA A CA 1
ATOM 578 C C . ALA A 1 74 ? 24.201 3.651 -31.810 1.00 96.12 74 ALA A C 1
ATOM 580 O O . ALA A 1 74 ? 25.143 3.722 -32.603 1.00 96.12 74 ALA A O 1
ATOM 581 N N . VAL A 1 75 ? 22.934 3.558 -32.232 1.00 97.00 75 VAL A N 1
ATOM 582 C CA . VAL A 1 75 ? 22.544 3.658 -33.652 1.00 97.00 75 VAL A CA 1
ATOM 583 C C . VAL A 1 75 ? 22.814 5.064 -34.195 1.00 97.00 75 VAL A C 1
ATOM 585 O O . VAL A 1 75 ? 23.362 5.204 -35.289 1.00 97.00 75 VAL A O 1
ATOM 588 N N . GLU A 1 76 ? 22.524 6.105 -33.416 1.00 96.50 76 GLU A N 1
ATOM 589 C CA . GLU A 1 76 ? 22.844 7.488 -33.788 1.00 96.50 76 GLU A CA 1
ATOM 590 C C . GLU A 1 76 ? 24.363 7.708 -33.907 1.00 96.50 76 GLU A C 1
ATOM 592 O O . GLU A 1 76 ? 24.848 8.344 -34.848 1.00 96.50 76 GLU A O 1
ATOM 597 N N . ASP A 1 77 ? 25.153 7.114 -33.011 1.00 96.50 77 ASP A N 1
ATOM 598 C CA . ASP A 1 77 ? 26.611 7.146 -33.117 1.00 96.50 77 ASP A CA 1
ATOM 599 C C . ASP A 1 77 ? 27.122 6.429 -34.378 1.00 96.50 77 ASP A C 1
ATOM 601 O O . ASP A 1 77 ? 28.047 6.934 -35.021 1.00 96.50 77 ASP A O 1
ATOM 605 N N . LEU A 1 78 ? 26.502 5.320 -34.805 1.00 97.00 78 LEU A N 1
ATOM 606 C CA . LEU A 1 78 ? 26.819 4.697 -36.097 1.00 97.00 78 LEU A CA 1
ATOM 607 C C . LEU A 1 78 ? 26.553 5.647 -37.274 1.00 97.00 78 LEU A C 1
ATOM 609 O O . LEU A 1 78 ? 27.415 5.787 -38.147 1.00 97.00 78 LEU A O 1
ATOM 613 N N . ASN A 1 79 ? 25.404 6.330 -37.285 1.00 97.62 79 ASN A N 1
ATOM 614 C CA . ASN A 1 79 ? 25.056 7.310 -38.321 1.00 97.62 79 ASN A CA 1
ATOM 615 C C . ASN A 1 79 ? 26.085 8.449 -38.386 1.00 97.62 79 ASN A C 1
ATOM 617 O O . ASN A 1 79 ? 26.575 8.819 -39.459 1.00 97.62 79 ASN A O 1
ATOM 621 N N . ARG A 1 80 ? 26.500 8.963 -37.225 1.00 97.62 80 ARG A N 1
ATOM 622 C CA . ARG A 1 80 ? 27.544 9.992 -37.132 1.00 97.62 80 ARG A CA 1
ATOM 623 C C . ARG A 1 80 ? 28.898 9.490 -37.633 1.00 97.62 80 ARG A C 1
ATOM 625 O O . ARG A 1 80 ? 29.619 10.240 -38.298 1.00 97.62 80 ARG A O 1
ATOM 632 N N . LEU A 1 81 ? 29.258 8.241 -37.335 1.00 97.38 81 LEU A N 1
ATOM 633 C CA . LEU A 1 81 ? 30.521 7.641 -37.765 1.00 97.38 81 LEU A CA 1
ATOM 634 C C . LEU A 1 81 ? 30.570 7.415 -39.276 1.00 97.38 81 LEU A C 1
ATOM 636 O O . LEU A 1 81 ? 31.572 7.787 -39.889 1.00 97.38 81 LEU A O 1
ATOM 640 N N . ILE A 1 82 ? 29.512 6.887 -39.905 1.00 97.69 82 ILE A N 1
ATOM 641 C CA . ILE A 1 82 ? 29.504 6.709 -41.367 1.00 97.69 82 ILE A CA 1
ATOM 642 C C . ILE A 1 82 ? 29.577 8.059 -42.089 1.00 97.69 82 ILE A C 1
ATOM 644 O O . ILE A 1 82 ? 30.320 8.214 -43.062 1.00 97.69 82 ILE A O 1
ATOM 648 N N . GLN A 1 83 ? 28.895 9.082 -41.563 1.00 96.94 83 GLN A N 1
ATOM 649 C CA . GLN A 1 83 ? 28.955 10.429 -42.117 1.00 96.94 83 GLN A CA 1
ATOM 650 C C . GLN A 1 83 ? 30.366 11.014 -41.984 1.00 96.94 83 GLN A C 1
ATOM 652 O O . GLN A 1 83 ? 30.888 11.615 -42.927 1.00 96.94 83 GLN A O 1
ATOM 657 N N . LYS A 1 84 ? 31.023 10.797 -40.838 1.00 97.00 84 LYS A N 1
ATOM 658 C CA . LYS A 1 84 ? 32.415 11.203 -40.628 1.00 97.00 84 LYS A CA 1
ATOM 659 C C . LYS A 1 84 ? 33.370 10.467 -41.572 1.00 97.00 84 LYS A C 1
ATOM 661 O O . LYS A 1 84 ? 34.232 11.117 -42.161 1.00 97.00 84 LYS A O 1
ATOM 666 N N . LYS A 1 85 ? 33.193 9.156 -41.779 1.00 96.50 85 LYS A N 1
ATOM 667 C CA . LYS A 1 85 ? 33.961 8.365 -42.758 1.00 96.50 85 LYS A CA 1
ATOM 668 C C . LYS A 1 85 ? 33.815 8.936 -44.171 1.00 96.50 85 LYS A C 1
ATOM 670 O O . LYS A 1 85 ? 34.816 9.117 -44.858 1.00 96.50 85 LYS A O 1
ATOM 675 N N . TYR A 1 86 ? 32.601 9.301 -44.586 1.00 97.00 86 TYR A N 1
ATOM 676 C CA . TYR A 1 86 ? 32.368 9.954 -45.879 1.00 97.00 86 TYR A CA 1
ATOM 677 C C . TYR A 1 86 ? 33.072 11.320 -45.993 1.00 97.00 86 TYR A C 1
ATOM 679 O O . TYR A 1 86 ? 33.712 11.605 -47.007 1.00 97.00 86 TYR A O 1
ATOM 687 N N . ILE A 1 87 ? 33.032 12.154 -44.947 1.00 95.62 87 ILE A N 1
ATOM 688 C CA . ILE A 1 87 ? 33.748 13.444 -44.921 1.00 95.62 87 ILE A CA 1
ATOM 689 C C . ILE A 1 87 ? 35.268 13.242 -45.028 1.00 95.62 87 ILE A C 1
ATOM 691 O O . ILE A 1 87 ? 35.931 13.962 -45.776 1.00 95.62 87 ILE A O 1
ATOM 695 N N . LEU A 1 88 ? 35.819 12.247 -44.330 1.00 95.00 88 LEU A N 1
ATOM 696 C CA . LEU A 1 88 ? 37.239 11.894 -44.414 1.00 95.00 88 LEU A CA 1
ATOM 697 C C . LEU A 1 88 ? 37.611 11.356 -45.802 1.00 95.00 88 LEU A C 1
ATOM 699 O O . LEU A 1 88 ? 38.666 11.708 -46.328 1.00 95.00 88 LEU A O 1
ATOM 703 N N . ALA A 1 89 ? 36.732 10.577 -46.440 1.00 94.31 89 ALA A N 1
ATOM 704 C CA . ALA A 1 89 ? 36.911 10.135 -47.823 1.00 94.31 89 ALA A CA 1
ATOM 705 C C . ALA A 1 89 ? 36.957 11.323 -48.801 1.00 94.31 89 ALA A C 1
ATOM 707 O O . ALA A 1 89 ? 37.837 11.375 -49.663 1.00 94.31 89 ALA A O 1
ATOM 708 N N . LEU A 1 90 ? 36.085 12.325 -48.628 1.00 93.88 90 LEU A N 1
ATOM 709 C CA . LEU A 1 90 ? 36.169 13.575 -49.389 1.00 93.88 90 LEU A CA 1
ATOM 710 C C . LEU A 1 90 ? 37.514 14.270 -49.143 1.00 93.88 90 LEU A C 1
ATOM 712 O O . LEU A 1 90 ? 38.218 14.609 -50.096 1.00 93.88 90 LEU A O 1
ATOM 716 N N . GLU A 1 91 ? 37.909 14.466 -47.884 1.00 92.38 91 GLU A N 1
ATOM 717 C CA . GLU A 1 91 ? 39.181 15.116 -47.552 1.00 92.38 91 GLU A CA 1
ATOM 718 C C . GLU A 1 91 ? 40.383 14.399 -48.183 1.00 92.38 91 GLU A C 1
ATOM 720 O O . GLU A 1 91 ? 41.263 15.055 -48.754 1.00 92.38 91 GLU A O 1
ATOM 725 N N . LEU A 1 92 ? 40.383 13.065 -48.167 1.00 91.12 92 LEU A N 1
ATOM 726 C CA . LEU A 1 92 ? 41.380 12.236 -48.836 1.00 91.12 92 LEU A CA 1
ATOM 727 C C . LEU A 1 92 ? 41.462 12.525 -50.332 1.00 91.12 92 LEU A C 1
ATOM 729 O O . LEU A 1 92 ? 42.552 12.777 -50.845 1.00 91.12 92 LEU A O 1
ATOM 733 N N . VAL A 1 93 ? 40.328 12.553 -51.032 1.00 92.25 93 VAL A N 1
ATOM 734 C CA . VAL A 1 93 ? 40.305 12.784 -52.482 1.00 92.25 93 VAL A CA 1
ATOM 735 C C . VAL A 1 93 ? 40.764 14.196 -52.848 1.00 92.25 93 VAL A C 1
ATOM 737 O O . VAL A 1 93 ? 41.581 14.377 -53.758 1.00 92.25 93 VAL A O 1
ATOM 740 N N . TYR A 1 94 ? 40.297 15.212 -52.122 1.00 90.31 94 TYR A N 1
ATOM 741 C CA . TYR A 1 94 ? 40.631 16.604 -52.428 1.00 90.31 94 TYR A CA 1
ATOM 742 C C . TYR A 1 94 ? 42.072 16.962 -52.038 1.00 90.31 94 TYR A C 1
ATOM 744 O O . TYR A 1 94 ? 42.783 17.609 -52.817 1.00 90.31 94 TYR A O 1
ATOM 752 N N . ARG A 1 95 ? 42.525 16.543 -50.850 1.00 87.44 95 ARG A N 1
ATOM 753 C CA . ARG A 1 95 ? 43.790 16.999 -50.246 1.00 87.44 95 ARG A CA 1
ATOM 754 C C . ARG A 1 95 ? 44.913 15.968 -50.272 1.00 87.44 95 ARG A C 1
ATOM 756 O O . ARG A 1 95 ? 46.056 16.354 -50.052 1.00 87.44 95 ARG A O 1
ATOM 763 N N . ASN A 1 96 ? 44.624 14.702 -50.586 1.00 78.94 96 ASN A N 1
ATOM 764 C CA . ASN A 1 96 ? 45.580 13.590 -50.523 1.00 78.94 96 ASN A CA 1
ATOM 765 C C . ASN A 1 96 ? 46.279 13.505 -49.150 1.00 78.94 96 ASN A C 1
ATOM 767 O O . ASN A 1 96 ? 47.501 13.373 -49.068 1.00 78.94 96 ASN A O 1
ATOM 771 N N . SER A 1 97 ?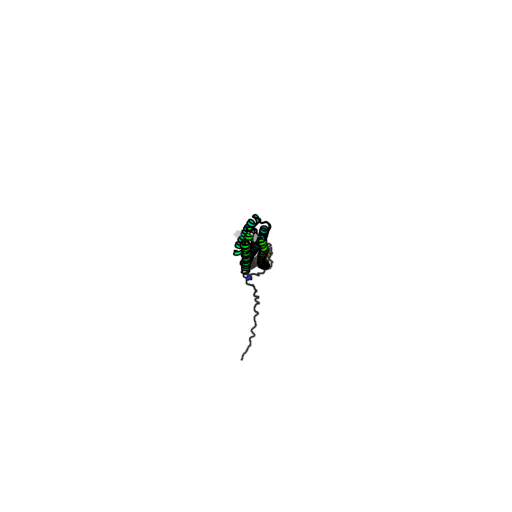 45.498 13.684 -48.077 1.00 80.81 97 SER A N 1
ATOM 772 C CA . SER A 1 97 ? 46.013 13.792 -46.712 1.00 80.81 97 SER A CA 1
ATOM 773 C C . SER A 1 97 ? 46.230 12.420 -46.078 1.00 80.81 97 SER A C 1
ATOM 775 O O . SER A 1 97 ? 45.267 11.700 -45.846 1.00 80.81 97 SER A O 1
ATOM 777 N N . ILE A 1 98 ? 47.472 12.089 -45.715 1.00 77.00 98 ILE A N 1
ATOM 778 C CA . ILE A 1 98 ? 47.798 10.842 -44.994 1.00 77.00 98 ILE A CA 1
ATOM 779 C C . ILE A 1 98 ? 47.053 10.772 -43.651 1.00 77.00 98 ILE A C 1
ATOM 781 O O . ILE A 1 98 ? 46.572 9.712 -43.264 1.00 77.00 98 ILE A O 1
ATOM 785 N N . THR A 1 99 ? 46.876 11.912 -42.973 1.00 84.06 99 THR A N 1
ATOM 786 C CA . THR A 1 99 ? 46.165 11.965 -41.685 1.00 84.06 99 THR A CA 1
ATOM 787 C C . THR A 1 99 ? 44.701 11.553 -41.814 1.00 84.06 99 THR A C 1
ATOM 789 O O . THR A 1 99 ? 44.163 10.926 -40.911 1.00 84.06 99 THR A O 1
ATOM 792 N N . ALA A 1 100 ? 44.059 11.853 -42.946 1.00 85.00 100 ALA A N 1
ATOM 793 C CA . ALA A 1 100 ? 42.666 11.487 -43.171 1.00 85.00 100 ALA A CA 1
ATOM 794 C C . ALA A 1 100 ? 42.500 9.977 -43.436 1.00 85.00 100 ALA A C 1
ATOM 796 O O . ALA A 1 100 ? 41.445 9.429 -43.139 1.00 85.00 100 ALA A O 1
ATOM 797 N N . GLU A 1 101 ? 43.534 9.288 -43.938 1.00 85.88 101 GLU A N 1
ATOM 798 C CA . GLU A 1 101 ? 43.523 7.827 -44.135 1.00 85.88 101 GLU A CA 1
ATOM 799 C C . GLU A 1 101 ? 43.643 7.115 -42.784 1.00 85.88 101 GLU A C 1
ATOM 801 O O . GLU A 1 101 ? 42.905 6.170 -42.515 1.00 85.88 101 GLU A O 1
ATOM 806 N N . GLU A 1 102 ? 44.513 7.617 -41.903 1.00 89.12 102 GLU A N 1
ATOM 807 C CA . GLU A 1 102 ? 44.642 7.126 -40.527 1.00 89.12 102 GLU A CA 1
ATOM 808 C C . GLU A 1 102 ? 43.362 7.365 -39.710 1.00 89.12 102 GLU A C 1
ATOM 810 O O . GLU A 1 102 ? 42.883 6.454 -39.033 1.00 89.12 102 GLU A O 1
ATOM 815 N N . GLU A 1 103 ? 42.772 8.563 -39.790 1.00 91.56 103 GLU A N 1
ATOM 816 C CA . GLU A 1 103 ? 41.502 8.864 -39.120 1.00 91.56 103 GLU A CA 1
ATOM 817 C C . GLU A 1 103 ? 40.356 7.996 -39.653 1.00 91.56 103 GLU A C 1
ATOM 819 O O . GLU A 1 103 ? 39.555 7.500 -38.864 1.00 91.56 103 GLU A O 1
ATOM 824 N N . LEU A 1 104 ? 40.301 7.742 -40.966 1.00 91.50 104 LEU A N 1
ATOM 825 C CA . LEU A 1 104 ? 39.286 6.870 -41.561 1.00 91.50 104 LEU A CA 1
ATOM 826 C C . LEU A 1 104 ? 39.362 5.450 -40.985 1.00 91.50 104 LEU A C 1
ATOM 828 O O . LEU A 1 104 ? 38.335 4.883 -40.616 1.00 91.50 104 LEU A O 1
ATOM 832 N N . GLN A 1 105 ? 40.573 4.899 -40.851 1.00 90.12 105 GLN A N 1
ATOM 833 C CA . GLN A 1 105 ? 40.782 3.587 -40.233 1.00 90.12 105 GLN A CA 1
ATOM 834 C C . GLN A 1 105 ? 40.364 3.570 -38.757 1.00 90.12 105 GLN A C 1
ATOM 836 O O . GLN A 1 105 ? 39.775 2.592 -38.298 1.00 90.12 105 GLN A O 1
ATOM 841 N N . GLN A 1 106 ? 40.626 4.647 -38.009 1.00 93.50 106 GLN A N 1
ATOM 842 C CA . GLN A 1 106 ? 40.187 4.749 -36.614 1.00 93.50 106 GLN A CA 1
ATOM 843 C C . GLN A 1 106 ? 38.663 4.779 -36.486 1.00 93.50 106 GLN A C 1
ATOM 845 O O . GLN A 1 106 ? 38.114 4.107 -35.612 1.00 93.50 106 GLN A O 1
ATOM 850 N N . GLU A 1 107 ? 37.969 5.539 -37.337 1.00 93.62 107 GLU A N 1
ATOM 851 C CA . GLU A 1 107 ? 36.505 5.576 -37.306 1.00 93.62 107 GLU A CA 1
ATOM 852 C C . GLU A 1 107 ? 35.893 4.247 -37.770 1.00 93.62 107 GLU A C 1
ATOM 854 O O . GLU A 1 107 ? 34.893 3.825 -37.195 1.00 93.62 107 GLU A O 1
ATOM 859 N N . ALA A 1 108 ? 36.518 3.536 -38.717 1.00 93.00 108 ALA A N 1
ATOM 860 C CA . ALA A 1 108 ? 36.112 2.177 -39.085 1.00 93.00 108 ALA A CA 1
ATOM 861 C C . ALA A 1 108 ? 36.202 1.209 -37.889 1.00 93.00 108 ALA A C 1
ATOM 863 O O . ALA A 1 108 ? 35.232 0.519 -37.587 1.00 93.00 108 ALA A O 1
ATOM 864 N N . MET A 1 109 ? 37.303 1.241 -37.125 1.00 94.69 109 MET A N 1
ATOM 865 C CA . MET A 1 109 ? 37.446 0.423 -35.909 1.00 94.69 109 MET A CA 1
ATOM 866 C C . MET A 1 109 ? 36.392 0.748 -34.840 1.00 94.69 109 MET A C 1
ATOM 868 O O . MET A 1 109 ? 35.902 -0.152 -34.158 1.00 94.69 109 MET A O 1
ATOM 872 N N . ARG A 1 110 ? 36.038 2.029 -34.666 1.00 94.75 110 ARG A N 1
ATOM 873 C CA . ARG A 1 110 ? 34.970 2.430 -33.732 1.00 94.75 110 ARG A CA 1
ATOM 874 C C . ARG A 1 110 ? 33.602 1.949 -34.197 1.00 94.75 110 ARG A C 1
ATOM 876 O O . ARG A 1 110 ? 32.827 1.466 -33.377 1.00 94.75 110 ARG A O 1
ATOM 883 N N . LEU A 1 111 ? 33.328 2.069 -35.494 1.00 95.75 111 LEU A N 1
ATOM 884 C CA . LEU A 1 111 ? 32.083 1.620 -36.106 1.00 95.75 111 LEU A CA 1
ATOM 885 C C . LEU A 1 111 ? 31.927 0.101 -35.916 1.00 95.75 111 LEU A C 1
ATOM 887 O O . LEU A 1 111 ? 30.878 -0.350 -35.459 1.00 95.75 111 LEU A O 1
ATOM 891 N N . ASP A 1 112 ? 32.988 -0.678 -36.139 1.00 95.44 112 ASP A N 1
ATOM 892 C CA . ASP A 1 112 ? 33.011 -2.123 -35.873 1.00 95.44 112 ASP A CA 1
ATOM 893 C C . ASP A 1 112 ? 32.743 -2.471 -34.402 1.00 95.44 112 ASP A C 1
ATOM 895 O O . ASP A 1 112 ? 31.935 -3.357 -34.120 1.00 95.44 112 ASP A O 1
ATOM 899 N N . ALA A 1 113 ? 33.349 -1.744 -33.459 1.00 95.19 113 ALA A N 1
ATOM 900 C CA . ALA A 1 113 ? 33.137 -1.973 -32.028 1.00 95.19 113 ALA A CA 1
ATOM 901 C C . ALA A 1 113 ? 31.677 -1.722 -31.593 1.00 95.19 113 ALA A C 1
ATOM 903 O O . ALA A 1 113 ? 31.115 -2.479 -30.792 1.00 95.19 113 ALA A O 1
ATOM 904 N N . ILE A 1 114 ? 31.037 -0.680 -32.137 1.00 95.38 114 ILE A N 1
ATOM 905 C CA . ILE A 1 114 ? 29.624 -0.389 -31.861 1.00 95.38 114 ILE A CA 1
ATOM 906 C C . ILE A 1 114 ? 28.724 -1.436 -32.529 1.00 95.38 114 ILE A C 1
ATOM 908 O O . ILE A 1 114 ? 27.804 -1.942 -31.883 1.00 95.38 114 ILE A O 1
ATOM 912 N N . LYS A 1 115 ? 29.016 -1.834 -33.778 1.00 95.25 115 LYS A N 1
ATOM 913 C CA . LYS A 1 115 ? 28.287 -2.913 -34.467 1.00 95.25 115 LYS A CA 1
ATOM 914 C C . LYS A 1 115 ? 28.323 -4.223 -33.675 1.00 95.25 115 LYS A C 1
ATOM 916 O O . LYS A 1 115 ? 27.296 -4.888 -33.552 1.00 95.25 115 LYS A O 1
ATOM 921 N N . GLU A 1 116 ? 29.479 -4.595 -33.126 1.00 94.38 116 GLU A N 1
ATOM 922 C CA . GLU A 1 116 ? 29.616 -5.811 -32.316 1.00 94.38 116 GLU A CA 1
ATOM 923 C C . GLU A 1 116 ? 28.709 -5.759 -31.080 1.00 94.38 116 GLU A C 1
ATOM 925 O O . GLU A 1 116 ? 27.968 -6.709 -30.819 1.00 94.38 116 GLU A O 1
ATOM 930 N N . THR A 1 117 ? 28.695 -4.621 -30.382 1.00 92.19 117 THR A N 1
ATOM 931 C CA . THR A 1 117 ? 27.840 -4.406 -29.206 1.00 92.19 117 THR A CA 1
ATOM 932 C C . THR A 1 117 ? 26.354 -4.480 -29.572 1.00 92.19 117 THR A C 1
ATOM 934 O O . THR A 1 117 ? 25.597 -5.231 -28.958 1.00 92.19 117 THR A O 1
ATOM 937 N N . LEU A 1 118 ? 25.934 -3.769 -30.623 1.00 93.38 118 LEU A N 1
ATOM 938 C CA . LEU A 1 118 ? 24.541 -3.745 -31.082 1.00 93.38 118 LEU A CA 1
ATOM 939 C C . LEU A 1 118 ? 24.043 -5.123 -31.528 1.00 93.38 118 LEU A C 1
ATOM 941 O O . LEU A 1 118 ? 22.913 -5.496 -31.216 1.00 93.38 118 LEU A O 1
ATOM 945 N N . SER A 1 119 ? 24.892 -5.925 -32.176 1.00 91.69 119 SER A N 1
ATOM 946 C CA . SER A 1 119 ? 24.517 -7.271 -32.632 1.00 91.69 119 SER A CA 1
ATOM 947 C C . SER A 1 119 ? 24.019 -8.190 -31.503 1.00 91.69 119 SER A C 1
ATOM 949 O O . SER A 1 119 ? 23.215 -9.092 -31.754 1.00 91.69 119 SER A O 1
ATOM 951 N N . GLN A 1 120 ? 24.464 -7.949 -30.263 1.00 89.94 120 GLN A N 1
ATOM 952 C CA . GLN A 1 120 ? 24.083 -8.720 -29.077 1.00 89.94 120 GLN A CA 1
ATOM 953 C C . GLN A 1 120 ? 22.859 -8.142 -28.352 1.00 89.94 120 GLN A C 1
ATOM 955 O O . GLN A 1 120 ? 22.163 -8.884 -27.657 1.00 89.94 120 GLN A O 1
ATOM 960 N N . SER A 1 121 ? 22.587 -6.848 -28.528 1.00 90.06 121 SER A N 1
ATOM 961 C CA . SER A 1 121 ? 21.549 -6.114 -27.794 1.00 90.06 121 SER A CA 1
ATOM 962 C C . SER A 1 121 ? 20.209 -6.035 -28.530 1.00 90.06 121 SER A C 1
ATOM 964 O O . SER A 1 121 ? 19.171 -5.912 -27.886 1.00 90.06 121 SER A O 1
ATOM 966 N N . LEU A 1 122 ? 20.199 -6.133 -29.865 1.00 92.25 122 LEU A N 1
ATOM 967 C CA . LEU A 1 122 ? 18.961 -6.077 -30.650 1.00 92.25 122 LEU A CA 1
ATOM 968 C C . LEU A 1 122 ? 18.101 -7.329 -30.423 1.00 92.25 122 LEU A C 1
ATOM 970 O O . LEU A 1 122 ? 18.570 -8.470 -30.516 1.00 92.25 122 LEU A O 1
ATOM 974 N N . VAL A 1 123 ? 16.806 -7.131 -30.175 1.00 88.94 123 VAL A N 1
ATOM 975 C CA . VAL A 1 123 ? 15.901 -8.208 -29.750 1.00 88.94 123 VAL A CA 1
ATOM 976 C C . VAL A 1 123 ? 14.980 -8.629 -30.890 1.00 88.94 123 VAL A C 1
ATOM 978 O O . VAL A 1 123 ? 14.915 -9.825 -31.220 1.00 88.94 123 VAL A O 1
ATOM 981 N N . THR A 1 124 ? 14.294 -7.667 -31.511 1.00 93.25 124 THR A N 1
ATOM 982 C CA . THR A 1 124 ? 13.208 -7.938 -32.459 1.00 93.25 124 THR A CA 1
ATOM 983 C C . THR A 1 124 ? 13.726 -8.361 -33.835 1.00 93.25 124 THR A C 1
ATOM 985 O O . THR A 1 124 ? 14.886 -8.155 -34.200 1.00 93.25 124 THR A O 1
ATOM 988 N N . ARG A 1 125 ? 12.865 -9.024 -34.621 1.00 95.06 125 ARG A N 1
ATOM 989 C CA . ARG A 1 125 ? 13.215 -9.438 -35.993 1.00 95.06 125 ARG A CA 1
ATOM 990 C C . ARG A 1 125 ? 13.426 -8.238 -36.914 1.00 95.06 125 ARG A C 1
ATOM 992 O O . ARG A 1 125 ? 14.289 -8.306 -37.779 1.00 95.06 125 ARG A O 1
ATOM 999 N N . GLU A 1 126 ? 12.642 -7.185 -36.718 1.00 95.19 126 GLU A N 1
ATOM 1000 C CA . GLU A 1 126 ? 12.688 -5.950 -37.501 1.00 95.19 126 GLU A CA 1
ATOM 1001 C C . GLU A 1 126 ? 13.969 -5.163 -37.211 1.00 95.19 126 GLU A C 1
ATOM 1003 O O . GLU A 1 126 ? 14.726 -4.887 -38.137 1.00 95.19 126 GLU A O 1
ATOM 1008 N N . GLN A 1 127 ? 14.304 -4.971 -35.929 1.00 96.12 127 GLN A N 1
ATOM 1009 C CA . GLN A 1 127 ? 15.571 -4.372 -35.496 1.00 96.12 127 GLN A CA 1
ATOM 1010 C C . GLN A 1 127 ? 16.787 -5.069 -36.114 1.00 96.12 127 GLN A C 1
ATOM 1012 O O . GLN A 1 127 ? 17.685 -4.433 -36.661 1.00 96.12 127 GLN A O 1
ATOM 1017 N N . LYS A 1 128 ? 16.803 -6.407 -36.057 1.00 96.62 128 LYS A N 1
ATOM 1018 C CA . LYS A 1 128 ? 17.886 -7.216 -36.630 1.00 96.62 128 LYS A CA 1
ATOM 1019 C C . LYS A 1 128 ? 17.970 -7.087 -38.145 1.00 96.62 128 LYS A C 1
ATOM 1021 O O . LYS A 1 128 ? 19.074 -7.072 -38.672 1.00 96.62 128 LYS A O 1
ATOM 1026 N N . ALA A 1 129 ? 16.835 -7.023 -38.839 1.00 97.06 129 ALA A N 1
ATOM 1027 C CA . ALA A 1 129 ? 16.812 -6.878 -40.291 1.00 97.06 129 ALA A CA 1
ATOM 1028 C C . ALA A 1 129 ? 17.384 -5.520 -40.724 1.00 97.06 129 ALA A C 1
ATOM 1030 O O . ALA A 1 129 ? 18.305 -5.496 -41.536 1.00 97.06 129 ALA A O 1
ATOM 1031 N N . LEU A 1 130 ? 16.917 -4.424 -40.116 1.00 97.31 130 LEU A N 1
ATOM 1032 C CA . LEU A 1 130 ? 17.422 -3.072 -40.383 1.00 97.31 130 LEU A CA 1
ATOM 1033 C C . LEU A 1 130 ? 18.922 -2.964 -40.089 1.00 97.31 130 LEU A C 1
ATOM 1035 O O . LEU A 1 130 ? 19.683 -2.446 -40.902 1.00 97.31 130 LEU A O 1
ATOM 1039 N N . PHE A 1 131 ? 19.373 -3.539 -38.972 1.00 97.94 131 PHE A N 1
ATOM 1040 C CA . PHE A 1 131 ? 20.790 -3.561 -38.626 1.00 97.94 131 PHE A CA 1
ATOM 1041 C C . PHE A 1 131 ? 21.641 -4.360 -39.626 1.00 97.94 131 PHE A C 1
ATOM 1043 O O . PHE A 1 131 ? 22.727 -3.917 -39.988 1.00 97.94 131 PHE A O 1
ATOM 1050 N N . ILE A 1 132 ? 21.155 -5.501 -40.129 1.00 97.50 132 ILE A N 1
ATOM 1051 C CA . ILE A 1 132 ? 21.846 -6.265 -41.183 1.00 97.50 132 ILE A CA 1
ATOM 1052 C C . ILE A 1 132 ? 21.975 -5.436 -42.470 1.00 97.50 132 ILE A C 1
ATOM 1054 O O . ILE A 1 132 ? 23.015 -5.484 -43.124 1.00 97.50 132 ILE A O 1
ATOM 1058 N N . GLU A 1 133 ? 20.953 -4.659 -42.835 1.00 97.69 133 GLU A N 1
ATOM 1059 C CA . GLU A 1 133 ? 21.028 -3.756 -43.990 1.00 97.69 133 GLU A CA 1
ATOM 1060 C C . GLU A 1 133 ? 22.063 -2.644 -43.776 1.00 97.69 133 GLU A C 1
ATOM 1062 O O . GLU A 1 133 ? 22.859 -2.376 -44.675 1.00 97.69 133 GLU A O 1
ATOM 1067 N N . MET A 1 134 ? 22.133 -2.056 -42.575 1.00 98.12 134 MET A N 1
ATOM 1068 C CA . MET A 1 134 ? 23.200 -1.108 -42.222 1.00 98.12 134 MET A CA 1
ATOM 1069 C C . MET A 1 134 ? 24.586 -1.749 -42.368 1.00 98.12 134 MET A C 1
ATOM 1071 O O . MET A 1 134 ? 25.477 -1.158 -42.975 1.00 98.12 134 MET A O 1
ATOM 1075 N N . GLN A 1 135 ? 24.771 -2.974 -41.865 1.00 97.19 135 GLN A N 1
ATOM 1076 C CA . GLN A 1 135 ? 26.036 -3.701 -42.015 1.00 97.19 135 GLN A CA 1
ATOM 1077 C C . GLN A 1 135 ? 26.404 -3.902 -43.490 1.00 97.19 135 GLN A C 1
ATOM 1079 O O . GLN A 1 135 ? 27.551 -3.675 -43.863 1.00 97.19 135 GLN A O 1
ATOM 1084 N N . ALA A 1 136 ? 25.433 -4.251 -44.338 1.00 98.00 136 ALA A N 1
ATOM 1085 C CA . ALA A 1 136 ? 25.662 -4.426 -45.768 1.00 98.00 136 ALA A CA 1
ATOM 1086 C C . ALA A 1 136 ? 26.098 -3.124 -46.465 1.00 98.00 136 ALA A C 1
ATOM 1088 O O . ALA A 1 136 ? 26.991 -3.164 -47.311 1.00 98.00 136 ALA A O 1
ATOM 1089 N N . TYR A 1 137 ? 25.515 -1.975 -46.102 1.00 98.31 137 TYR A N 1
ATOM 1090 C CA . TYR A 1 137 ? 25.935 -0.682 -46.653 1.00 98.31 137 TYR A CA 1
ATOM 1091 C C . TYR A 1 137 ? 27.325 -0.254 -46.171 1.00 98.31 137 TYR A C 1
ATOM 1093 O O . TYR A 1 137 ? 28.090 0.308 -46.951 1.00 98.31 137 TYR A O 1
ATOM 1101 N N . ASP A 1 138 ? 27.695 -0.540 -44.923 1.00 97.81 138 ASP A N 1
ATOM 1102 C CA . ASP A 1 138 ? 29.060 -0.279 -44.450 1.00 97.81 138 ASP A CA 1
ATOM 1103 C C . ASP A 1 138 ? 30.091 -1.175 -45.157 1.00 97.81 138 ASP A C 1
ATOM 1105 O O . ASP A 1 138 ? 31.127 -0.683 -45.607 1.00 97.81 138 ASP A O 1
ATOM 1109 N N . ASP A 1 139 ? 29.778 -2.458 -45.365 1.00 97.56 139 ASP A N 1
ATOM 1110 C CA . ASP A 1 139 ? 30.616 -3.372 -46.152 1.00 97.56 139 ASP A CA 1
ATOM 1111 C C . ASP A 1 139 ? 30.772 -2.884 -47.607 1.00 97.56 139 ASP A C 1
ATOM 1113 O O . ASP A 1 139 ? 31.860 -2.956 -48.189 1.00 97.56 139 ASP A O 1
ATOM 1117 N N . GLU A 1 140 ? 29.699 -2.355 -48.207 1.00 97.81 140 GLU A N 1
ATOM 1118 C CA . GLU A 1 140 ? 29.730 -1.759 -49.545 1.00 97.81 140 GLU A CA 1
ATOM 1119 C C . GLU A 1 140 ? 30.590 -0.486 -49.584 1.00 97.81 140 GLU A C 1
ATOM 1121 O O . GLU A 1 140 ? 31.377 -0.303 -50.519 1.00 97.81 140 GLU A O 1
ATOM 1126 N N . PHE A 1 141 ? 30.501 0.357 -48.550 1.00 97.44 141 PHE A N 1
ATOM 1127 C CA . PHE A 1 141 ? 31.322 1.558 -48.394 1.00 97.44 141 PHE A CA 1
ATOM 1128 C C . PHE A 1 141 ? 32.812 1.199 -48.326 1.00 97.44 141 PHE A C 1
ATOM 1130 O O . PHE A 1 141 ? 33.623 1.744 -49.082 1.00 97.44 141 PHE A O 1
ATOM 1137 N N . GLU A 1 142 ? 33.176 0.247 -47.463 1.00 96.19 142 GLU A N 1
ATOM 1138 C CA . GLU A 1 142 ? 34.556 -0.222 -47.303 1.00 96.19 142 GLU A CA 1
ATOM 1139 C C . GLU A 1 142 ? 35.095 -0.846 -48.591 1.00 96.19 142 GLU A C 1
ATOM 1141 O O . GLU A 1 142 ? 36.208 -0.540 -49.032 1.00 96.19 142 GLU A O 1
ATOM 1146 N N . LYS A 1 143 ? 34.283 -1.668 -49.263 1.00 97.06 143 LYS A N 1
ATOM 1147 C CA . LYS A 1 143 ? 34.650 -2.264 -50.547 1.00 97.06 143 LYS A CA 1
ATOM 1148 C C . LYS A 1 143 ? 34.878 -1.200 -51.621 1.00 97.06 143 LYS A C 1
ATOM 1150 O O . LYS A 1 143 ? 35.877 -1.265 -52.339 1.00 97.06 143 LYS A O 1
ATOM 1155 N N . ALA A 1 144 ? 34.001 -0.203 -51.724 1.00 96.69 144 ALA A N 1
ATOM 1156 C CA . ALA A 1 144 ? 34.156 0.893 -52.676 1.00 96.69 144 ALA A CA 1
ATOM 1157 C C . ALA A 1 144 ? 35.431 1.712 -52.400 1.00 96.69 144 ALA A C 1
ATOM 1159 O O . ALA A 1 144 ? 36.165 2.048 -53.338 1.00 96.69 144 ALA A O 1
ATOM 1160 N N . MET A 1 145 ? 35.753 1.958 -51.127 1.00 95.62 145 MET A N 1
ATOM 1161 C CA . MET A 1 145 ? 37.008 2.598 -50.730 1.00 95.62 145 MET A CA 1
ATOM 1162 C C . MET A 1 145 ? 38.235 1.760 -51.114 1.00 95.62 145 MET A C 1
ATOM 1164 O O . MET A 1 145 ? 39.167 2.280 -51.734 1.00 95.62 145 MET A O 1
ATOM 1168 N N . ALA A 1 146 ? 38.233 0.464 -50.798 1.00 95.06 146 ALA A N 1
ATOM 1169 C CA . ALA A 1 146 ? 39.372 -0.429 -50.996 1.00 95.06 146 ALA A CA 1
ATOM 1170 C C . ALA A 1 146 ? 39.632 -0.792 -52.468 1.00 95.06 146 ALA A C 1
ATOM 1172 O O . ALA A 1 146 ? 40.791 -0.867 -52.884 1.00 95.06 146 ALA A O 1
ATOM 1173 N N . GLU A 1 147 ? 38.580 -1.020 -53.257 1.00 95.50 147 GLU A N 1
ATOM 1174 C CA . GLU A 1 147 ? 38.691 -1.480 -54.647 1.00 95.50 147 GLU A CA 1
ATOM 1175 C C . GLU A 1 147 ? 38.792 -0.326 -55.651 1.00 95.50 147 GLU A C 1
ATOM 1177 O O . GLU A 1 147 ? 39.420 -0.490 -56.700 1.00 95.50 147 GLU A O 1
ATOM 1182 N N . ASN A 1 148 ? 38.228 0.847 -55.333 1.00 94.44 148 ASN A N 1
ATOM 1183 C CA . ASN A 1 148 ? 38.103 1.939 -56.297 1.00 94.44 148 ASN A CA 1
ATOM 1184 C C . ASN A 1 148 ? 38.806 3.232 -55.864 1.00 94.44 148 ASN A C 1
ATOM 1186 O O . ASN A 1 148 ? 39.657 3.729 -56.604 1.00 94.44 148 ASN A O 1
ATOM 1190 N N . VAL A 1 149 ? 38.512 3.765 -54.672 1.00 93.81 149 VAL A N 1
ATOM 1191 C CA . VAL A 1 149 ? 39.023 5.087 -54.254 1.00 93.81 149 VAL A CA 1
ATOM 1192 C C . VAL A 1 149 ? 40.510 5.049 -53.905 1.00 93.81 149 VAL A C 1
ATOM 1194 O O . VAL A 1 149 ? 41.304 5.765 -54.517 1.00 93.81 149 VAL A O 1
ATOM 1197 N N . LEU A 1 150 ? 40.924 4.197 -52.961 1.00 92.19 150 LEU A N 1
ATOM 1198 C CA . LEU A 1 150 ? 42.323 4.118 -52.525 1.00 92.19 150 LEU A CA 1
ATOM 1199 C C . LEU A 1 150 ? 43.273 3.720 -53.673 1.00 92.19 150 LEU A C 1
ATOM 1201 O O . LEU A 1 150 ? 44.330 4.345 -53.809 1.00 92.19 150 LEU A O 1
ATOM 1205 N N . PRO A 1 151 ? 42.944 2.748 -54.553 1.00 93.75 151 PRO A N 1
ATOM 1206 C CA . PRO A 1 151 ? 43.785 2.437 -55.707 1.00 93.75 151 PRO A CA 1
ATOM 1207 C C . PRO A 1 151 ? 43.887 3.582 -56.721 1.00 93.75 151 PRO A C 1
ATOM 1209 O O . PRO A 1 151 ? 44.968 3.782 -57.279 1.00 93.75 151 PRO A O 1
ATOM 1212 N N . ALA A 1 152 ? 42.806 4.337 -56.956 1.00 92.50 152 ALA A N 1
ATOM 1213 C CA . ALA A 1 152 ? 42.825 5.508 -57.834 1.00 92.50 152 ALA A CA 1
ATOM 1214 C C . ALA A 1 152 ? 43.741 6.607 -57.273 1.00 92.50 152 ALA A C 1
ATOM 1216 O O . ALA A 1 152 ? 44.622 7.095 -57.986 1.00 92.50 152 ALA A O 1
ATOM 1217 N N . LEU A 1 153 ? 43.639 6.905 -55.972 1.00 90.75 153 LEU A N 1
ATOM 1218 C CA . LEU A 1 153 ? 44.514 7.870 -55.296 1.00 90.75 153 LEU A CA 1
ATOM 1219 C C . LEU A 1 153 ? 45.988 7.446 -55.327 1.00 90.75 153 LEU A C 1
ATOM 1221 O O . LEU A 1 153 ? 46.849 8.257 -55.665 1.00 90.75 153 LEU A O 1
ATOM 1225 N N . ARG A 1 154 ? 46.292 6.163 -55.082 1.00 90.31 154 ARG A N 1
ATOM 1226 C CA . ARG A 1 154 ? 47.665 5.620 -55.175 1.00 90.31 154 ARG A CA 1
ATOM 1227 C C . ARG A 1 154 ? 48.261 5.735 -56.580 1.00 90.31 154 ARG A C 1
ATOM 1229 O O . ARG A 1 154 ? 49.471 5.895 -56.714 1.00 90.31 154 ARG A O 1
ATOM 1236 N N . LYS A 1 155 ? 47.430 5.651 -57.625 1.00 92.31 155 LYS A N 1
ATOM 1237 C CA . LYS A 1 155 ? 47.832 5.848 -59.031 1.00 92.31 155 LYS A CA 1
ATOM 1238 C C . LYS A 1 155 ? 47.881 7.326 -59.447 1.00 92.31 155 LYS A C 1
ATOM 1240 O O . LYS A 1 155 ? 48.304 7.613 -60.563 1.00 92.31 155 LYS A O 1
ATOM 1245 N N . GLY A 1 156 ? 47.470 8.247 -58.573 1.00 90.50 156 GLY A N 1
ATOM 1246 C CA . GLY A 1 156 ? 47.375 9.679 -58.863 1.00 90.50 156 GLY A CA 1
ATOM 1247 C C . GLY A 1 156 ? 46.154 10.079 -59.701 1.00 90.50 156 GLY A C 1
ATOM 1248 O O . GLY A 1 156 ? 46.075 11.226 -60.136 1.00 90.50 156 GLY A O 1
ATOM 1249 N N . ASP A 1 157 ? 45.202 9.169 -59.920 1.00 93.06 157 ASP A N 1
ATOM 1250 C CA . ASP A 1 157 ? 43.991 9.406 -60.712 1.00 93.06 157 ASP A CA 1
ATOM 1251 C C . ASP A 1 157 ? 42.883 10.017 -59.840 1.00 93.06 157 ASP A C 1
ATOM 1253 O O . ASP A 1 157 ? 41.976 9.344 -59.342 1.00 93.06 157 ASP A O 1
ATOM 1257 N N . LYS A 1 158 ? 43.000 11.327 -59.600 1.00 89.62 158 LYS A N 1
ATOM 1258 C CA . LYS A 1 158 ? 42.034 12.067 -58.778 1.00 89.62 158 LYS A CA 1
ATOM 1259 C C . LYS A 1 158 ? 40.654 12.162 -59.420 1.00 89.62 158 LYS A C 1
ATOM 1261 O O . LYS A 1 158 ? 39.674 12.189 -58.684 1.00 89.62 158 LYS A O 1
ATOM 1266 N N . GLU A 1 159 ? 40.563 12.220 -60.750 1.00 92.12 159 GLU A N 1
ATOM 1267 C CA . GLU A 1 159 ? 39.271 12.293 -61.443 1.00 92.12 159 GLU A CA 1
ATOM 1268 C C . GLU A 1 159 ? 38.467 11.016 -61.206 1.00 92.12 159 GLU A C 1
ATOM 1270 O O . GLU A 1 159 ? 37.303 11.092 -60.811 1.00 92.12 159 GLU A O 1
ATOM 1275 N N . LEU A 1 160 ? 39.109 9.849 -61.334 1.00 90.88 160 LEU A N 1
ATOM 1276 C CA . LEU A 1 160 ? 38.464 8.575 -61.040 1.00 90.88 160 LEU A CA 1
ATOM 1277 C C . LEU A 1 160 ? 38.026 8.483 -59.572 1.00 90.88 160 LEU A C 1
ATOM 1279 O O . LEU A 1 160 ? 36.898 8.077 -59.302 1.00 90.88 160 LEU A O 1
ATOM 1283 N N . ALA A 1 161 ? 38.865 8.908 -58.621 1.00 92.81 161 ALA A N 1
ATOM 1284 C CA . ALA A 1 161 ? 38.497 8.930 -57.203 1.00 92.81 161 ALA A CA 1
ATOM 1285 C C . ALA A 1 161 ? 37.318 9.884 -56.911 1.00 92.81 161 ALA A C 1
ATOM 1287 O O . ALA A 1 161 ? 36.460 9.579 -56.084 1.00 92.81 161 ALA A O 1
ATOM 1288 N N . MET A 1 162 ? 37.241 11.015 -57.618 1.00 94.12 162 MET A N 1
ATOM 1289 C CA . MET A 1 162 ? 36.175 12.009 -57.470 1.00 94.12 162 MET A CA 1
ATOM 1290 C C . MET A 1 162 ? 34.821 11.496 -57.975 1.00 94.12 162 MET A C 1
ATOM 1292 O O . MET A 1 162 ? 33.799 11.765 -57.344 1.00 94.12 162 MET A O 1
ATOM 1296 N N . VAL A 1 163 ? 34.805 10.709 -59.058 1.00 95.19 163 VAL A N 1
ATOM 1297 C CA . VAL A 1 163 ? 33.585 10.056 -59.575 1.00 95.19 163 VAL A CA 1
ATOM 1298 C C . VAL A 1 163 ? 32.951 9.143 -58.521 1.00 95.19 163 VAL A C 1
ATOM 1300 O O . VAL A 1 163 ? 31.728 9.106 -58.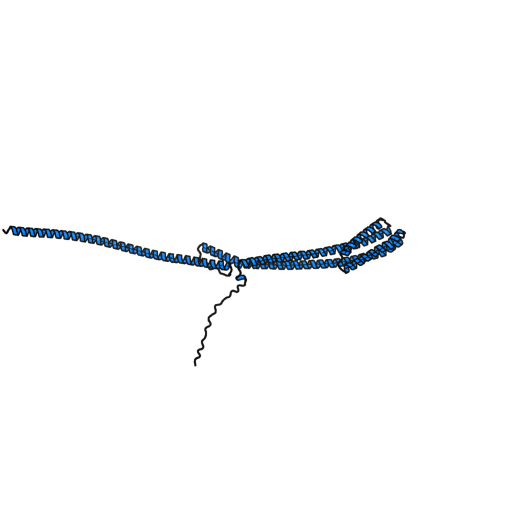400 1.00 95.19 163 VAL A O 1
ATOM 1303 N N . TRP A 1 164 ? 33.768 8.467 -57.709 1.00 95.75 164 TRP A N 1
ATOM 1304 C CA . TRP A 1 164 ? 33.301 7.567 -56.651 1.00 95.75 164 TRP A CA 1
ATOM 1305 C C . TRP A 1 164 ? 32.725 8.270 -55.415 1.00 95.75 164 TRP A C 1
ATOM 1307 O O . TRP A 1 164 ? 32.086 7.612 -54.596 1.00 95.75 164 TRP A O 1
ATOM 1317 N N . MET A 1 165 ? 32.863 9.596 -55.289 1.00 95.50 165 MET A N 1
ATOM 1318 C CA . MET A 1 165 ? 32.277 10.331 -54.160 1.00 95.50 165 MET A CA 1
ATOM 1319 C C . MET A 1 165 ? 30.748 10.333 -54.198 1.00 95.50 165 MET A C 1
ATOM 1321 O O . MET A 1 165 ? 30.125 10.256 -53.146 1.00 95.50 165 MET A O 1
ATOM 1325 N N . SER A 1 166 ? 30.130 10.363 -55.384 1.00 96.12 166 SER A N 1
ATOM 1326 C CA . SER A 1 166 ? 28.665 10.296 -55.490 1.00 96.12 166 SER A CA 1
ATOM 1327 C C . SER A 1 1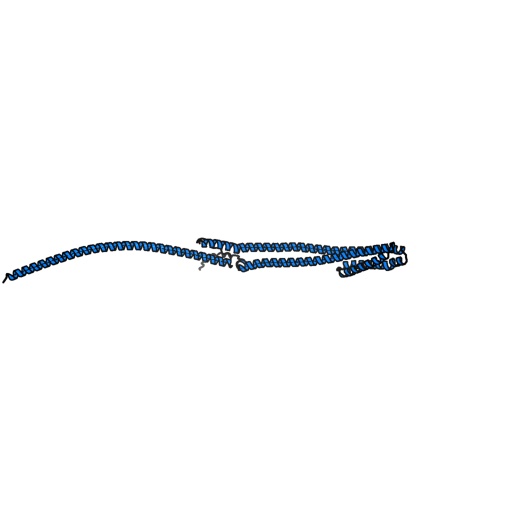66 ? 28.112 8.918 -55.084 1.00 96.12 166 SER A C 1
ATOM 1329 O O . SER A 1 166 ? 27.217 8.899 -54.242 1.00 96.12 166 SER A O 1
ATOM 1331 N N . PRO A 1 167 ? 28.635 7.778 -55.586 1.00 97.44 167 PRO A N 1
ATOM 1332 C CA . PRO A 1 167 ? 28.265 6.457 -55.072 1.00 97.44 167 PRO A CA 1
ATOM 1333 C C . PRO A 1 167 ? 28.496 6.294 -53.565 1.00 97.44 167 PRO A C 1
ATOM 1335 O O . PRO A 1 167 ? 27.631 5.775 -52.872 1.00 97.44 167 PRO A O 1
ATOM 1338 N N . LEU A 1 168 ? 29.623 6.776 -53.024 1.00 96.62 168 LEU A N 1
ATOM 1339 C CA . LEU A 1 168 ? 29.880 6.701 -51.579 1.00 96.62 168 LEU A CA 1
ATOM 1340 C C . LEU A 1 168 ? 28.903 7.546 -50.759 1.00 96.62 168 LEU A C 1
ATOM 1342 O O . LEU A 1 168 ? 28.500 7.120 -49.679 1.00 96.62 168 LEU A O 1
ATOM 1346 N N . ALA A 1 169 ? 28.498 8.711 -51.268 1.00 97.56 169 ALA A N 1
ATOM 1347 C CA . ALA A 1 169 ? 27.454 9.515 -50.645 1.00 97.56 169 ALA A CA 1
ATOM 1348 C C . ALA A 1 169 ? 26.115 8.770 -50.625 1.00 97.56 169 ALA A C 1
ATOM 1350 O O . ALA A 1 169 ? 25.411 8.803 -49.622 1.00 97.56 169 ALA A O 1
ATOM 1351 N N . GLU A 1 170 ? 25.764 8.089 -51.718 1.00 98.06 170 GLU A N 1
ATOM 1352 C CA . GLU A 1 170 ? 24.543 7.286 -51.811 1.00 98.06 170 GLU A CA 1
ATOM 1353 C C . GLU A 1 170 ? 24.560 6.113 -50.824 1.00 98.06 170 GLU A C 1
ATOM 1355 O O . GLU A 1 170 ? 23.593 5.929 -50.089 1.00 98.06 170 GLU A O 1
ATOM 1360 N N . ILE A 1 171 ? 25.675 5.383 -50.732 1.00 98.12 171 ILE A N 1
ATOM 1361 C CA . ILE A 1 171 ? 25.856 4.297 -49.758 1.00 98.12 171 ILE A CA 1
ATOM 1362 C C . ILE A 1 171 ? 25.740 4.828 -48.322 1.00 98.12 171 ILE A C 1
ATOM 1364 O O . ILE A 1 171 ? 24.982 4.278 -47.526 1.00 98.12 171 ILE A O 1
ATOM 1368 N N . ALA A 1 172 ? 26.437 5.923 -47.996 1.00 97.69 172 ALA A N 1
ATOM 1369 C CA . ALA A 1 172 ? 26.378 6.529 -46.667 1.00 97.69 172 ALA A CA 1
ATOM 1370 C C . ALA A 1 172 ? 24.965 7.027 -46.323 1.00 97.69 172 ALA A C 1
ATOM 1372 O O . ALA A 1 172 ? 24.499 6.816 -45.209 1.00 97.69 172 ALA A O 1
ATOM 1373 N N . ASN A 1 173 ? 24.251 7.631 -47.277 1.00 98.19 173 ASN A N 1
ATOM 1374 C CA . ASN A 1 173 ? 22.862 8.047 -47.078 1.00 98.19 173 ASN A CA 1
ATOM 1375 C C . ASN A 1 173 ? 21.933 6.847 -46.875 1.00 98.19 173 ASN A C 1
ATOM 1377 O O . ASN A 1 173 ? 21.058 6.901 -46.021 1.00 98.19 173 ASN A O 1
ATOM 1381 N N . ASN A 1 174 ? 22.114 5.756 -47.623 1.00 98.12 174 ASN A N 1
ATOM 1382 C CA . ASN A 1 174 ? 21.316 4.547 -47.436 1.00 98.12 174 ASN A CA 1
ATOM 1383 C C . ASN A 1 174 ? 21.584 3.885 -46.078 1.00 98.12 174 ASN A C 1
ATOM 1385 O O . ASN A 1 174 ? 20.635 3.446 -45.432 1.00 98.12 174 ASN A O 1
ATOM 1389 N N . PHE A 1 175 ? 22.839 3.879 -45.615 1.00 98.31 175 PHE A N 1
ATOM 1390 C CA . PHE A 1 175 ? 23.182 3.478 -44.249 1.00 98.31 175 PHE A CA 1
ATOM 1391 C C . PHE A 1 175 ? 22.434 4.336 -43.225 1.00 98.31 175 PHE A C 1
ATOM 1393 O O . PHE A 1 175 ? 21.765 3.789 -42.352 1.00 98.31 175 PHE A O 1
ATOM 1400 N N . ILE A 1 176 ? 22.518 5.667 -43.357 1.00 98.25 176 ILE A N 1
ATOM 1401 C CA . ILE A 1 176 ? 21.877 6.614 -42.434 1.00 98.25 176 ILE A CA 1
ATOM 1402 C C . ILE A 1 176 ? 20.363 6.410 -42.426 1.00 98.25 176 ILE A C 1
ATOM 1404 O O . ILE A 1 176 ? 19.795 6.286 -41.352 1.00 98.25 176 ILE A O 1
ATOM 1408 N N . ASN A 1 177 ? 19.724 6.272 -43.590 1.00 98.19 177 ASN A N 1
ATOM 1409 C CA . ASN A 1 177 ? 18.281 6.039 -43.685 1.00 98.19 177 ASN A CA 1
ATOM 1410 C C . ASN A 1 177 ? 17.855 4.757 -42.946 1.00 98.19 177 ASN A C 1
ATOM 1412 O O . ASN A 1 177 ? 16.839 4.757 -42.262 1.00 98.19 177 ASN A O 1
ATOM 1416 N N . ARG A 1 178 ? 18.631 3.663 -43.036 1.00 98.19 178 ARG A N 1
ATOM 1417 C CA . ARG A 1 178 ? 18.329 2.438 -42.266 1.00 98.19 178 ARG A CA 1
ATOM 1418 C C . ARG A 1 178 ? 18.627 2.578 -40.781 1.00 98.19 178 ARG A C 1
ATOM 1420 O O . ARG A 1 178 ? 17.924 1.974 -39.975 1.00 98.19 178 ARG A O 1
ATOM 1427 N N . GLY A 1 179 ? 19.620 3.384 -40.420 1.00 97.69 179 GLY A N 1
ATOM 1428 C CA . GLY A 1 179 ? 19.848 3.788 -39.037 1.00 97.69 179 GLY A CA 1
ATOM 1429 C C . GLY A 1 179 ? 18.695 4.617 -38.477 1.00 97.69 179 GLY A C 1
ATOM 1430 O O . GLY A 1 179 ? 18.264 4.360 -37.362 1.00 97.69 179 GLY A O 1
ATOM 1431 N N . GLU A 1 180 ? 18.155 5.558 -39.252 1.00 97.62 180 GLU A N 1
ATOM 1432 C CA . GLU A 1 180 ? 16.975 6.353 -38.892 1.00 97.62 180 GLU A CA 1
ATOM 1433 C C . GLU A 1 180 ? 15.734 5.468 -38.718 1.00 97.62 180 GLU A C 1
ATOM 1435 O O . GLU A 1 180 ? 15.067 5.580 -37.693 1.00 97.62 180 GLU A O 1
ATOM 1440 N N . ASP A 1 181 ? 15.475 4.527 -39.634 1.00 97.75 181 ASP A N 1
ATOM 1441 C CA . ASP A 1 181 ? 14.374 3.560 -39.491 1.00 97.75 181 ASP A CA 1
ATOM 1442 C C . ASP A 1 181 ? 14.533 2.698 -38.223 1.00 97.75 181 ASP A C 1
ATOM 1444 O O . ASP A 1 181 ? 13.571 2.441 -37.497 1.00 97.75 181 ASP A O 1
ATOM 1448 N N . LEU A 1 182 ? 15.759 2.241 -37.934 1.00 97.38 182 LEU A N 1
ATOM 1449 C CA . LEU A 1 182 ? 16.052 1.451 -36.735 1.00 97.38 182 LEU A CA 1
ATOM 1450 C C . LEU A 1 182 ? 15.865 2.278 -35.460 1.00 97.38 182 LEU A C 1
ATOM 1452 O O . LEU A 1 182 ? 15.330 1.783 -34.468 1.00 97.38 182 LEU A O 1
ATOM 1456 N N . HIS A 1 183 ? 16.300 3.533 -35.489 1.00 95.25 183 HIS A N 1
ATOM 1457 C CA . HIS A 1 183 ? 16.135 4.482 -34.401 1.00 95.25 183 HIS A CA 1
ATOM 1458 C C . HIS A 1 183 ? 14.652 4.804 -34.159 1.00 95.25 183 HIS A C 1
ATOM 1460 O O . HIS A 1 183 ? 14.216 4.813 -33.009 1.00 95.25 183 HIS A O 1
ATOM 1466 N N . GLU A 1 184 ? 13.851 4.977 -35.216 1.00 95.06 184 GLU A N 1
ATOM 1467 C CA . GLU A 1 184 ? 12.398 5.166 -35.120 1.00 95.06 184 GLU A CA 1
ATOM 1468 C C . GLU A 1 184 ? 11.707 3.937 -34.508 1.00 95.06 184 GLU A C 1
ATOM 1470 O O . GLU A 1 184 ? 10.862 4.086 -33.623 1.00 95.06 184 GLU A O 1
ATOM 1475 N N . GLU A 1 185 ? 12.104 2.722 -34.898 1.00 94.75 185 GLU A N 1
ATOM 1476 C CA . GLU A 1 185 ? 11.565 1.486 -34.316 1.00 94.75 185 GLU A CA 1
ATOM 1477 C C . GLU A 1 185 ? 11.887 1.362 -32.817 1.00 94.75 185 GLU A C 1
ATOM 1479 O O . GLU A 1 185 ? 11.014 1.021 -32.014 1.00 94.75 185 GLU A O 1
ATOM 1484 N N . LEU A 1 186 ? 13.122 1.684 -32.418 1.00 94.31 186 LEU A N 1
ATOM 1485 C CA . LEU A 1 186 ? 13.537 1.702 -31.010 1.00 94.31 186 LEU A CA 1
ATOM 1486 C C . LEU A 1 186 ? 12.782 2.773 -30.213 1.00 94.31 186 LEU A C 1
ATOM 1488 O O . LEU A 1 186 ? 12.338 2.508 -29.095 1.00 94.31 186 LEU A O 1
ATOM 1492 N N . HIS A 1 187 ? 12.581 3.960 -30.789 1.00 91.19 187 HIS A N 1
ATOM 1493 C CA . HIS A 1 187 ? 11.783 5.013 -30.167 1.00 91.19 187 HIS A CA 1
ATOM 1494 C C . HIS A 1 187 ? 10.319 4.621 -30.004 1.00 91.19 187 HIS A C 1
ATOM 1496 O O . HIS A 1 187 ? 9.740 4.874 -28.949 1.00 91.19 187 HIS A O 1
ATOM 1502 N N . ARG A 1 188 ? 9.728 3.951 -30.996 1.00 92.62 188 ARG A N 1
ATOM 1503 C CA . ARG A 1 188 ? 8.362 3.434 -30.893 1.00 92.62 188 ARG A CA 1
ATOM 1504 C C . ARG A 1 188 ? 8.235 2.428 -29.748 1.00 92.62 188 ARG A C 1
ATOM 1506 O O . ARG A 1 188 ? 7.323 2.553 -28.934 1.00 92.62 188 ARG A O 1
ATOM 1513 N N . GLU A 1 189 ? 9.161 1.472 -29.648 1.00 91.31 189 GLU A N 1
ATOM 1514 C CA . GLU A 1 189 ? 9.190 0.494 -28.550 1.00 91.31 189 GLU A CA 1
ATOM 1515 C C . GLU A 1 189 ? 9.361 1.183 -27.183 1.00 91.31 189 GLU A C 1
ATOM 1517 O O . GLU A 1 189 ? 8.671 0.851 -26.213 1.00 91.31 189 GLU A O 1
ATOM 1522 N N . GLN A 1 190 ? 10.232 2.194 -27.111 1.00 90.06 190 GLN A N 1
ATOM 1523 C CA . GLN A 1 190 ? 10.444 3.003 -25.914 1.00 90.06 190 GLN A CA 1
ATOM 1524 C C . GLN A 1 190 ? 9.175 3.757 -25.491 1.00 90.06 190 GLN A C 1
ATOM 1526 O O . GLN A 1 190 ? 8.798 3.713 -24.317 1.00 90.06 190 GLN A O 1
ATOM 1531 N N . ASP A 1 191 ? 8.507 4.436 -26.423 1.00 90.56 191 ASP A N 1
ATOM 1532 C CA . ASP A 1 191 ? 7.287 5.203 -26.165 1.00 90.56 191 ASP A CA 1
ATOM 1533 C C . ASP A 1 191 ? 6.137 4.295 -25.716 1.00 90.56 191 ASP A C 1
ATOM 1535 O O . ASP A 1 191 ? 5.404 4.621 -24.772 1.00 90.56 191 ASP A O 1
ATOM 1539 N N . GLU A 1 192 ? 6.003 3.117 -26.330 1.00 90.31 192 GLU A N 1
ATOM 1540 C CA . GLU A 1 192 ? 5.052 2.094 -25.900 1.00 90.31 192 GLU A CA 1
ATOM 1541 C C . GLU A 1 192 ? 5.343 1.639 -24.463 1.00 90.31 192 GLU A C 1
ATOM 1543 O O . GLU A 1 192 ? 4.435 1.651 -23.620 1.00 90.31 192 GLU A O 1
ATOM 1548 N N . ALA A 1 193 ? 6.602 1.337 -24.138 1.00 88.38 193 ALA A N 1
ATOM 1549 C CA . ALA A 1 193 ? 7.017 0.954 -22.790 1.00 88.38 193 ALA A CA 1
ATOM 1550 C C . ALA A 1 193 ? 6.779 2.077 -21.760 1.00 88.38 193 ALA A C 1
ATOM 1552 O O . ALA A 1 193 ? 6.244 1.827 -20.676 1.00 88.38 193 ALA A O 1
ATOM 1553 N N . LEU A 1 194 ? 7.083 3.334 -22.097 1.00 88.62 194 LEU A N 1
ATOM 1554 C CA . LEU A 1 194 ? 6.809 4.498 -21.248 1.00 88.62 194 LEU A CA 1
ATOM 1555 C C . LEU A 1 194 ? 5.308 4.707 -21.022 1.00 88.62 194 LEU A C 1
ATOM 1557 O O . LEU A 1 194 ? 4.876 5.023 -19.907 1.00 88.62 194 LEU A O 1
ATOM 1561 N N . SER A 1 195 ? 4.491 4.520 -22.059 1.00 89.56 195 SER A N 1
ATOM 1562 C CA . SER A 1 195 ? 3.034 4.620 -21.951 1.00 89.56 195 SER A CA 1
ATOM 1563 C C . SER A 1 195 ? 2.464 3.531 -21.032 1.00 89.56 195 SER A C 1
ATOM 1565 O O . SER A 1 195 ? 1.633 3.830 -20.166 1.00 89.56 195 SER A O 1
ATOM 1567 N N . TYR A 1 196 ? 2.980 2.302 -21.140 1.00 86.94 196 TYR A N 1
ATOM 1568 C CA . TYR A 1 196 ? 2.637 1.183 -20.269 1.00 86.94 196 TYR A CA 1
ATOM 1569 C C . TYR A 1 196 ? 3.018 1.478 -18.814 1.00 86.94 196 TYR A C 1
ATOM 1571 O O . TYR A 1 196 ? 2.170 1.365 -17.926 1.00 86.94 196 TYR A O 1
ATOM 1579 N N . ILE A 1 197 ? 4.240 1.963 -18.562 1.00 87.56 197 ILE A N 1
ATOM 1580 C CA . ILE A 1 197 ? 4.698 2.365 -17.221 1.00 87.56 197 ILE A CA 1
ATOM 1581 C C . ILE A 1 197 ? 3.782 3.438 -16.629 1.00 87.56 197 ILE A C 1
ATOM 1583 O O . ILE A 1 197 ? 3.344 3.312 -15.485 1.00 87.56 197 ILE A O 1
ATOM 1587 N N . ASN A 1 198 ? 3.445 4.478 -17.395 1.00 86.81 198 ASN A N 1
ATOM 1588 C CA . ASN A 1 198 ? 2.546 5.536 -16.932 1.00 86.81 198 ASN A CA 1
ATOM 1589 C C . ASN A 1 198 ? 1.149 4.992 -16.604 1.00 86.81 198 ASN A C 1
ATOM 1591 O O . ASN A 1 198 ? 0.558 5.355 -15.582 1.00 86.81 198 ASN A O 1
ATOM 1595 N N . GLN A 1 199 ? 0.619 4.085 -17.428 1.00 87.38 199 GLN A N 1
ATOM 1596 C CA . GLN A 1 199 ? -0.677 3.460 -17.183 1.00 87.38 199 GLN A CA 1
ATOM 1597 C C . GLN A 1 199 ? -0.657 2.589 -15.919 1.00 87.38 199 GLN A C 1
ATOM 1599 O O . GLN A 1 199 ? -1.574 2.691 -15.090 1.00 87.38 199 GLN A O 1
ATOM 1604 N N . VAL A 1 200 ? 0.389 1.778 -15.738 1.00 86.06 200 VAL A N 1
ATOM 1605 C CA . VAL A 1 200 ? 0.620 0.967 -14.533 1.00 86.06 200 VAL A CA 1
ATOM 1606 C C . VAL A 1 200 ? 0.752 1.871 -13.312 1.00 86.06 200 VAL A C 1
ATOM 1608 O O . VAL A 1 200 ? 0.111 1.616 -12.295 1.00 86.06 200 VAL A O 1
ATOM 1611 N N . MET A 1 201 ? 1.480 2.983 -13.409 1.00 84.69 201 MET A N 1
ATOM 1612 C CA . MET A 1 201 ? 1.661 3.941 -12.317 1.00 84.69 201 MET A CA 1
ATOM 1613 C C . MET A 1 201 ? 0.334 4.593 -11.903 1.00 84.69 201 MET A C 1
ATOM 1615 O O . MET A 1 201 ? -0.008 4.610 -10.718 1.00 84.69 201 MET A O 1
ATOM 1619 N N . VAL A 1 202 ? -0.464 5.079 -12.858 1.00 87.69 202 VAL A N 1
ATOM 1620 C CA . VAL A 1 202 ? -1.763 5.715 -12.572 1.00 87.69 202 VAL A CA 1
ATOM 1621 C C . VAL A 1 202 ? -2.750 4.712 -11.972 1.00 87.69 202 VAL A C 1
ATOM 1623 O O . VAL A 1 202 ? -3.429 5.010 -10.982 1.00 87.69 202 VAL A O 1
ATOM 1626 N N . THR A 1 203 ? -2.841 3.506 -12.540 1.00 85.50 203 THR A N 1
ATOM 1627 C CA . THR A 1 203 ? -3.725 2.457 -12.004 1.00 85.50 203 THR A CA 1
ATOM 1628 C C . THR A 1 203 ? -3.272 1.982 -10.623 1.00 85.50 203 THR A C 1
ATOM 1630 O O . THR A 1 203 ? -4.119 1.788 -9.747 1.00 85.50 203 THR A O 1
ATOM 1633 N N . SER A 1 204 ? -1.964 1.899 -10.389 1.00 82.81 204 SER A N 1
ATOM 1634 C CA . SER A 1 204 ? -1.354 1.606 -9.089 1.00 82.81 204 SER A CA 1
ATOM 1635 C C . SER A 1 204 ? -1.694 2.651 -8.034 1.00 82.81 204 SER A C 1
ATOM 1637 O O . SER A 1 204 ? -2.182 2.294 -6.961 1.00 82.81 204 SER A O 1
ATOM 1639 N N . LEU A 1 205 ? -1.525 3.942 -8.341 1.00 85.00 205 LEU A N 1
ATOM 1640 C CA . LEU A 1 205 ? -1.872 5.037 -7.430 1.00 85.00 205 LEU A CA 1
ATOM 1641 C C . LEU A 1 205 ? -3.363 5.035 -7.081 1.00 85.00 205 LEU A C 1
ATOM 1643 O O . LEU A 1 205 ? -3.730 5.184 -5.913 1.00 85.00 205 LEU A O 1
ATOM 1647 N N . ARG A 1 206 ? -4.234 4.803 -8.071 1.00 87.12 206 ARG A N 1
ATOM 1648 C CA . ARG A 1 206 ? -5.679 4.667 -7.845 1.00 87.12 206 ARG A CA 1
ATOM 1649 C C . ARG A 1 206 ? -5.988 3.497 -6.911 1.00 87.12 206 ARG A C 1
ATOM 1651 O O . ARG A 1 206 ? -6.738 3.667 -5.951 1.00 87.12 206 ARG A O 1
ATOM 1658 N N . ASN A 1 207 ? -5.424 2.320 -7.178 1.00 83.44 207 ASN A N 1
ATOM 1659 C CA . ASN A 1 207 ? -5.651 1.126 -6.363 1.00 83.44 207 ASN A CA 1
ATOM 1660 C C . ASN A 1 207 ? -5.114 1.320 -4.934 1.00 83.44 207 ASN A C 1
ATOM 1662 O O . ASN A 1 207 ? -5.805 0.977 -3.976 1.00 83.44 207 ASN A O 1
ATOM 1666 N N . MET A 1 208 ? -3.947 1.953 -4.777 1.00 83.56 208 MET A N 1
ATOM 1667 C CA . MET A 1 208 ? -3.389 2.328 -3.474 1.00 83.56 208 MET A CA 1
ATOM 1668 C C . MET A 1 208 ? -4.324 3.276 -2.714 1.00 83.56 208 MET A C 1
ATOM 1670 O O . MET A 1 208 ? -4.611 3.047 -1.540 1.00 83.56 208 MET A O 1
ATOM 1674 N N . GLY A 1 209 ? -4.863 4.297 -3.387 1.00 86.00 209 GLY A N 1
ATOM 1675 C CA . GLY A 1 209 ? -5.847 5.211 -2.807 1.00 86.00 209 GLY A CA 1
ATOM 1676 C C . GLY A 1 209 ? -7.120 4.499 -2.336 1.00 86.00 209 GLY A C 1
ATOM 1677 O O . GLY A 1 209 ? -7.620 4.789 -1.249 1.00 86.00 209 GLY A O 1
ATOM 1678 N N . ILE A 1 210 ? -7.615 3.522 -3.104 1.00 88.88 210 ILE A N 1
ATOM 1679 C CA . ILE A 1 210 ? -8.779 2.702 -2.728 1.00 88.88 210 ILE A CA 1
ATOM 1680 C C . ILE A 1 210 ? -8.473 1.851 -1.489 1.00 88.88 210 ILE A C 1
ATOM 1682 O O . ILE A 1 210 ? -9.261 1.853 -0.543 1.00 88.88 210 ILE A O 1
ATOM 1686 N N . VAL A 1 211 ? -7.331 1.153 -1.460 1.00 84.62 211 VAL A N 1
ATOM 1687 C CA . VAL A 1 211 ? -6.919 0.320 -0.315 1.00 84.62 211 VAL A CA 1
ATOM 1688 C C . VAL A 1 211 ? -6.763 1.168 0.948 1.00 84.62 211 VAL A C 1
ATOM 1690 O O . VAL A 1 211 ? -7.295 0.805 2.000 1.00 84.62 211 VAL A O 1
ATOM 1693 N N . LEU A 1 212 ? -6.116 2.332 0.841 1.00 85.50 212 LEU A N 1
ATOM 1694 C CA . LEU A 1 212 ? -5.964 3.271 1.952 1.00 85.50 212 LEU A CA 1
ATOM 1695 C C . LEU A 1 212 ? -7.324 3.803 2.429 1.00 85.50 212 LEU A C 1
ATOM 1697 O O . LEU A 1 212 ? -7.588 3.842 3.631 1.00 85.50 212 LEU A O 1
ATOM 1701 N N . GLY A 1 213 ? -8.218 4.150 1.500 1.00 89.62 213 GLY A N 1
ATOM 1702 C CA . GLY A 1 213 ? -9.581 4.577 1.814 1.00 89.62 213 GLY A CA 1
ATOM 1703 C C . GLY A 1 213 ? -10.367 3.508 2.579 1.00 89.62 213 GLY A C 1
ATOM 1704 O O . GLY A 1 213 ? -10.988 3.808 3.600 1.00 89.62 213 GLY A O 1
ATOM 1705 N N . ILE A 1 214 ? -10.285 2.245 2.148 1.00 88.56 214 ILE A N 1
ATOM 1706 C CA . ILE A 1 214 ? -10.909 1.106 2.839 1.00 88.56 214 ILE A CA 1
ATOM 1707 C C . ILE A 1 214 ? -10.304 0.915 4.236 1.00 88.56 214 ILE A C 1
ATOM 1709 O O . ILE A 1 214 ? -11.048 0.704 5.195 1.00 88.56 214 ILE A O 1
ATOM 1713 N N . ALA A 1 215 ? -8.981 1.032 4.379 1.00 85.44 215 ALA A N 1
ATOM 1714 C CA . ALA A 1 215 ? -8.294 0.917 5.666 1.00 85.44 215 ALA A CA 1
ATOM 1715 C C . ALA A 1 215 ? -8.758 1.992 6.666 1.00 85.44 215 ALA A C 1
ATOM 1717 O O . ALA A 1 215 ? -9.044 1.690 7.831 1.00 85.44 215 ALA A O 1
ATOM 1718 N N . ILE A 1 216 ? -8.887 3.242 6.207 1.00 88.69 216 ILE A N 1
ATOM 1719 C CA . ILE A 1 216 ? -9.379 4.366 7.015 1.00 88.69 216 ILE A CA 1
ATOM 1720 C C . ILE A 1 216 ? -10.839 4.135 7.416 1.00 88.69 216 ILE A C 1
ATOM 1722 O O . ILE A 1 216 ? -11.179 4.256 8.594 1.00 88.69 216 ILE A O 1
ATOM 1726 N N . LEU A 1 217 ? -11.700 3.745 6.471 1.00 90.88 217 LEU A N 1
ATOM 1727 C CA . LEU A 1 217 ? -13.108 3.454 6.753 1.00 90.88 217 LEU A CA 1
ATOM 1728 C C . LEU A 1 217 ? -13.263 2.314 7.768 1.00 90.88 217 LEU A C 1
ATOM 1730 O O . LEU A 1 217 ? -14.020 2.448 8.729 1.00 90.88 217 LEU A O 1
ATOM 1734 N N . ALA A 1 218 ? -12.510 1.222 7.612 1.00 86.56 218 ALA A N 1
ATOM 1735 C CA . ALA A 1 218 ? -12.504 0.118 8.568 1.00 86.56 218 ALA A CA 1
ATOM 1736 C C . ALA A 1 218 ? -12.058 0.580 9.966 1.00 86.56 218 ALA A C 1
ATOM 1738 O O . ALA A 1 218 ? -12.688 0.228 10.967 1.00 86.56 218 ALA A O 1
ATOM 1739 N N . SER A 1 219 ? -11.028 1.426 10.037 1.00 87.06 219 SER A N 1
ATOM 1740 C CA . SER A 1 219 ? -10.528 1.999 11.292 1.00 87.06 219 SER A CA 1
ATOM 1741 C C . SER A 1 219 ? -11.576 2.873 11.986 1.00 87.06 219 SER A C 1
ATOM 1743 O O . SER A 1 219 ? -11.786 2.737 13.192 1.00 87.06 219 SER A O 1
ATOM 1745 N N . LEU A 1 220 ? -12.296 3.713 11.234 1.00 91.44 220 LEU A N 1
ATOM 1746 C CA . LEU A 1 220 ? -13.390 4.539 11.758 1.00 91.44 220 LEU A CA 1
ATOM 1747 C C . LEU A 1 220 ? -14.553 3.692 12.288 1.00 91.44 220 LEU A C 1
ATOM 1749 O O . LEU A 1 220 ? -15.096 3.982 13.357 1.00 91.44 220 LEU A O 1
ATOM 1753 N N . VAL A 1 221 ? -14.916 2.620 11.579 1.00 89.25 221 VAL A N 1
ATOM 1754 C CA . VAL A 1 221 ? -15.960 1.687 12.025 1.00 89.25 221 VAL A CA 1
ATOM 1755 C C . VAL A 1 221 ? -15.549 1.006 13.329 1.00 89.25 221 VAL A C 1
ATOM 1757 O O . VAL A 1 221 ? -16.329 0.996 14.283 1.00 89.25 221 VAL A O 1
ATOM 1760 N N . ILE A 1 222 ? -14.320 0.487 13.413 1.00 86.62 222 ILE A N 1
ATOM 1761 C CA . ILE A 1 222 ? -13.800 -0.143 14.636 1.00 86.62 222 ILE A CA 1
ATOM 1762 C C . ILE A 1 222 ? -13.787 0.864 15.790 1.00 86.62 222 ILE A C 1
ATOM 1764 O O . ILE A 1 222 ? -14.285 0.552 16.872 1.00 86.62 222 ILE A O 1
ATOM 1768 N N . PHE A 1 223 ? -13.292 2.083 15.559 1.00 88.69 223 PHE A N 1
ATOM 1769 C CA . PHE A 1 223 ? -13.278 3.157 16.552 1.00 88.69 223 PHE A CA 1
ATOM 1770 C C . PHE A 1 223 ? -14.679 3.449 17.108 1.00 88.69 223 PHE A C 1
ATOM 1772 O O . PHE A 1 223 ? -14.878 3.500 18.328 1.00 88.69 223 PHE A O 1
ATOM 1779 N N . PHE A 1 224 ? -15.673 3.586 16.228 1.00 90.56 224 PHE A N 1
ATOM 1780 C CA . PHE A 1 224 ? -17.054 3.844 16.627 1.00 90.56 224 PHE A CA 1
ATOM 1781 C C . PHE A 1 224 ? -17.651 2.675 17.426 1.00 90.56 224 PHE A C 1
ATOM 1783 O O . PHE A 1 224 ? -18.299 2.880 18.457 1.00 90.56 224 PHE A O 1
ATOM 1790 N N . VAL A 1 225 ? -17.394 1.438 16.993 1.00 86.00 225 VAL A N 1
ATOM 1791 C CA . VAL A 1 225 ? -17.859 0.219 17.670 1.00 86.00 225 VAL A CA 1
ATOM 1792 C C . VAL A 1 225 ? -17.246 0.094 19.067 1.00 86.00 225 VAL A C 1
ATOM 1794 O O . VAL A 1 225 ? -17.980 -0.118 20.034 1.00 86.00 225 VAL A O 1
ATOM 1797 N N . VAL A 1 226 ? -15.930 0.281 19.205 1.00 87.69 226 VAL A N 1
ATOM 1798 C CA . VAL A 1 226 ? -15.228 0.220 20.499 1.00 87.69 226 VAL A CA 1
ATOM 1799 C C . VAL A 1 226 ? -15.726 1.312 21.442 1.00 87.69 226 VAL A C 1
ATOM 1801 O O . VAL A 1 226 ? -16.036 1.034 22.602 1.00 87.69 226 VAL A O 1
ATOM 1804 N N . THR A 1 227 ? -15.892 2.538 20.943 1.00 89.25 227 THR A N 1
ATOM 1805 C CA . THR A 1 227 ? -16.423 3.651 21.740 1.00 89.25 227 THR A CA 1
ATOM 1806 C C . THR A 1 227 ? -17.814 3.324 22.291 1.00 89.25 227 THR A C 1
ATOM 1808 O O . THR A 1 227 ? -18.095 3.526 23.474 1.00 89.25 227 THR A O 1
ATOM 1811 N N . ARG A 1 228 ? -18.689 2.755 21.456 1.00 88.00 228 ARG A N 1
ATOM 1812 C CA . ARG A 1 228 ? -20.070 2.451 21.840 1.00 88.00 228 ARG A CA 1
ATOM 1813 C C . ARG A 1 228 ? -20.199 1.246 22.775 1.00 88.00 228 ARG A C 1
ATOM 1815 O O . ARG A 1 228 ? -21.070 1.271 23.640 1.00 88.00 228 ARG A O 1
ATOM 1822 N N . ILE A 1 229 ? -19.383 0.208 22.590 1.00 85.12 229 ILE A N 1
ATOM 1823 C CA . ILE A 1 229 ? -19.497 -1.062 23.329 1.00 85.12 229 ILE A CA 1
ATOM 1824 C C . ILE A 1 229 ? -18.658 -1.065 24.614 1.00 85.12 229 ILE A C 1
ATOM 1826 O O . ILE A 1 229 ? -19.034 -1.728 25.575 1.00 85.12 229 ILE A O 1
ATOM 1830 N N . VAL A 1 230 ? -17.552 -0.319 24.655 1.00 88.81 230 VAL A N 1
ATOM 1831 C CA . VAL A 1 230 ? -16.601 -0.349 25.779 1.00 88.81 230 VAL A CA 1
ATOM 1832 C C . VAL A 1 230 ? -16.591 0.978 26.522 1.00 88.81 230 VAL A C 1
ATOM 1834 O O . VAL A 1 230 ? -16.914 1.034 27.707 1.00 88.81 230 VAL A O 1
ATOM 1837 N N . VAL A 1 231 ? -16.262 2.065 25.821 1.00 91.25 231 VAL A N 1
ATOM 1838 C CA . VAL A 1 231 ? -15.999 3.366 26.455 1.00 91.25 231 VAL A CA 1
ATOM 1839 C C . VAL A 1 231 ? -17.263 3.935 27.101 1.00 91.25 231 VAL A C 1
ATOM 1841 O O . VAL A 1 231 ? -17.219 4.384 28.245 1.00 91.25 231 VAL A O 1
ATOM 1844 N N . ASN A 1 232 ? -18.402 3.896 26.406 1.00 91.44 232 ASN A N 1
ATOM 1845 C CA . ASN A 1 232 ? -19.648 4.463 26.922 1.00 91.44 232 ASN A CA 1
ATOM 1846 C C . ASN A 1 232 ? -20.193 3.715 28.158 1.00 91.44 232 ASN A C 1
ATOM 1848 O O . ASN A 1 232 ? -20.479 4.389 29.150 1.00 91.44 232 ASN A O 1
ATOM 1852 N N . PRO A 1 233 ? -20.307 2.369 28.173 1.00 89.94 233 PRO A N 1
ATOM 1853 C CA . PRO A 1 233 ? -20.720 1.647 29.378 1.00 89.94 233 PRO A CA 1
ATOM 1854 C C . PRO A 1 233 ? -19.755 1.825 30.553 1.00 89.94 233 PRO A C 1
ATOM 1856 O O . PRO A 1 233 ? -20.210 1.981 31.683 1.00 89.94 233 PRO A O 1
ATOM 1859 N N . LEU A 1 234 ? -18.440 1.885 30.304 1.00 93.00 234 LEU A N 1
ATOM 1860 C CA . LEU A 1 234 ? -17.462 2.173 31.359 1.00 93.00 234 LEU A CA 1
ATOM 1861 C C . LEU A 1 234 ? -17.654 3.570 31.952 1.00 93.00 234 LEU A C 1
ATOM 1863 O O . LEU A 1 234 ? -17.658 3.712 33.171 1.00 93.00 234 LEU A O 1
ATOM 1867 N N . LYS A 1 235 ? -17.878 4.596 31.120 1.00 94.00 235 LYS A N 1
ATOM 1868 C CA . LYS A 1 235 ? -18.188 5.950 31.610 1.00 94.00 235 LYS A CA 1
ATOM 1869 C C . LYS A 1 235 ? -19.450 5.973 32.474 1.00 94.00 235 LYS A C 1
ATOM 1871 O O . LYS A 1 235 ? -19.466 6.646 33.501 1.00 94.00 235 LYS A O 1
ATOM 1876 N N . GLN A 1 236 ? -20.493 5.238 32.082 1.00 92.12 236 GLN A N 1
ATOM 1877 C CA . GLN A 1 236 ? -21.721 5.130 32.876 1.00 92.12 236 GLN A CA 1
ATOM 1878 C C . GLN A 1 236 ? -21.474 4.427 34.213 1.00 92.12 236 GLN A C 1
ATOM 1880 O O . GLN A 1 236 ? -21.915 4.927 35.246 1.00 92.12 236 GLN A O 1
ATOM 1885 N N . LEU A 1 237 ? -20.732 3.316 34.205 1.00 94.12 237 LEU A N 1
ATOM 1886 C CA . LEU A 1 237 ? -20.359 2.593 35.419 1.00 94.12 237 LEU A CA 1
ATOM 1887 C C . LEU A 1 237 ? -19.570 3.491 36.374 1.00 94.12 237 LEU A C 1
ATOM 1889 O O . LEU A 1 237 ? -19.942 3.597 37.536 1.00 94.12 237 LEU A O 1
ATOM 1893 N N . VAL A 1 238 ? -18.549 4.203 35.884 1.00 95.12 238 VAL A N 1
ATOM 1894 C CA . VAL A 1 238 ? -17.767 5.154 36.695 1.00 95.12 238 VAL A CA 1
ATOM 1895 C C . VAL A 1 238 ? -18.668 6.218 37.328 1.00 95.12 238 VAL A C 1
ATOM 1897 O O . VAL A 1 238 ? -18.547 6.481 38.523 1.00 95.12 238 VAL A O 1
ATOM 1900 N N . GLY A 1 239 ? -19.602 6.789 36.563 1.00 93.75 239 GLY A N 1
ATOM 1901 C CA . GLY A 1 239 ? -20.525 7.802 37.075 1.00 93.75 239 GLY A CA 1
ATOM 1902 C C . GLY A 1 239 ? -21.460 7.284 38.173 1.00 93.75 239 GLY A C 1
ATOM 1903 O O . GLY A 1 239 ? -21.710 7.990 39.146 1.00 93.75 239 GLY A O 1
ATOM 1904 N N . ILE A 1 240 ? -21.962 6.050 38.061 1.00 93.06 240 ILE A N 1
ATOM 1905 C CA . ILE A 1 240 ? -22.803 5.453 39.113 1.00 93.06 240 ILE A CA 1
ATOM 1906 C C . ILE A 1 240 ? -21.960 5.071 40.331 1.00 93.06 240 ILE A C 1
ATOM 1908 O O . ILE A 1 240 ? -22.372 5.349 41.453 1.00 93.06 240 ILE A O 1
ATOM 1912 N N . SER A 1 241 ? -20.766 4.511 40.135 1.00 94.75 241 SER A N 1
ATOM 1913 C CA . SER A 1 241 ? -19.846 4.200 41.234 1.00 94.75 241 SER A CA 1
ATOM 1914 C C . SER A 1 241 ? -19.506 5.434 42.071 1.00 94.75 241 SER A C 1
ATOM 1916 O O . SER A 1 241 ? -19.469 5.348 43.294 1.00 94.75 241 SER A O 1
ATOM 1918 N N . GLN A 1 242 ? -19.319 6.596 41.436 1.00 95.12 242 GLN A N 1
ATOM 1919 C CA . GLN A 1 242 ? -19.099 7.863 42.144 1.00 95.12 242 GLN A CA 1
ATOM 1920 C C . GLN A 1 242 ? -20.298 8.278 43.009 1.00 95.12 242 GLN A C 1
ATOM 1922 O O . GLN A 1 242 ? -20.101 8.808 44.097 1.00 95.12 242 GLN A O 1
ATOM 1927 N N . LYS A 1 243 ? -21.534 8.006 42.569 1.00 93.81 243 LYS A N 1
ATOM 1928 C CA . LYS A 1 243 ? -22.740 8.253 43.379 1.00 93.81 243 LYS A CA 1
ATOM 1929 C C . LYS A 1 243 ? -22.838 7.304 44.569 1.00 93.81 243 LYS A C 1
ATOM 1931 O O . LYS A 1 243 ? -23.079 7.748 45.687 1.00 93.81 243 LYS A O 1
ATOM 1936 N N . ILE A 1 244 ? -22.566 6.019 44.343 1.00 94.75 244 ILE A N 1
ATOM 1937 C CA . ILE A 1 244 ? -22.522 5.013 45.413 1.00 94.75 244 ILE A CA 1
ATOM 1938 C C . ILE A 1 244 ? -21.475 5.404 46.467 1.00 94.75 244 ILE A C 1
ATOM 1940 O O . ILE A 1 244 ? -21.743 5.293 47.659 1.00 94.75 244 ILE A O 1
ATOM 1944 N N . ALA A 1 245 ? -20.315 5.923 46.046 1.00 94.44 245 ALA A N 1
ATOM 1945 C CA . ALA A 1 245 ? -19.247 6.349 46.952 1.00 94.44 245 ALA A CA 1
ATOM 1946 C C . ALA A 1 245 ? -19.656 7.482 47.913 1.00 94.44 245 ALA A C 1
ATOM 1948 O O . ALA A 1 245 ? -19.094 7.577 49.000 1.00 94.44 245 ALA A O 1
ATOM 1949 N N . VAL A 1 246 ? -20.638 8.312 47.545 1.00 95.81 246 VAL A N 1
ATOM 1950 C CA . VAL A 1 246 ? -21.197 9.362 48.419 1.00 95.81 246 VAL A CA 1
ATOM 1951 C C . VAL A 1 246 ? -22.493 8.932 49.120 1.00 95.81 246 VAL A C 1
ATOM 1953 O O . VAL A 1 246 ? -23.183 9.763 49.703 1.00 95.81 246 VAL A O 1
ATOM 1956 N N . GLY A 1 247 ? -22.839 7.641 49.069 1.00 92.88 247 GLY A N 1
ATOM 1957 C CA . GLY A 1 247 ? -24.030 7.077 49.710 1.00 92.88 247 GLY A CA 1
ATOM 1958 C C . GLY A 1 247 ? -25.329 7.220 48.908 1.00 92.88 247 GLY A C 1
ATOM 1959 O O . GLY A 1 247 ? -26.377 6.773 49.372 1.00 92.88 247 GLY A O 1
ATOM 1960 N N . ASP A 1 248 ? -25.293 7.789 47.698 1.00 94.50 248 ASP A N 1
ATOM 1961 C CA . ASP A 1 248 ? -26.464 7.857 46.820 1.00 94.50 248 ASP A CA 1
ATOM 1962 C C . ASP A 1 248 ? -26.641 6.533 46.064 1.00 94.50 248 ASP A C 1
ATOM 1964 O O . ASP A 1 248 ? -26.084 6.305 44.985 1.00 94.50 248 ASP A O 1
ATOM 1968 N N . LEU A 1 249 ? -27.464 5.655 46.638 1.00 93.19 249 LEU A N 1
ATOM 1969 C CA . LEU A 1 249 ? -27.838 4.386 46.024 1.00 93.19 249 LEU A CA 1
ATOM 1970 C C . LEU A 1 249 ? -29.032 4.509 45.073 1.00 93.19 249 LEU A C 1
ATOM 1972 O O . LEU A 1 249 ? -29.431 3.494 44.525 1.00 93.19 249 LEU A O 1
ATOM 1976 N N . THR A 1 250 ? -29.620 5.687 44.831 1.00 88.75 250 THR A N 1
ATOM 1977 C CA . THR A 1 250 ? -30.893 5.821 44.084 1.00 88.75 250 THR A CA 1
ATOM 1978 C C . THR A 1 250 ? -30.774 5.585 42.571 1.00 88.75 250 THR A C 1
ATOM 1980 O O . THR A 1 250 ? -31.788 5.396 41.891 1.00 88.75 250 THR A O 1
ATOM 1983 N N . GLY A 1 251 ? -29.550 5.520 42.033 1.00 83.00 251 GLY A N 1
ATOM 1984 C CA . GLY A 1 251 ? -29.270 5.359 40.601 1.00 83.00 251 GLY A CA 1
ATOM 1985 C C . GLY A 1 251 ? -29.903 4.117 39.957 1.00 83.00 251 GLY A C 1
ATOM 1986 O O . GLY A 1 251 ? -29.943 3.045 40.558 1.00 83.00 251 GLY A O 1
ATOM 1987 N N . LYS A 1 252 ? -30.389 4.258 38.715 1.00 87.12 252 LYS A N 1
ATOM 1988 C CA . LYS A 1 252 ? -30.963 3.151 37.926 1.00 87.12 252 LYS A CA 1
ATOM 1989 C C . LYS A 1 252 ? -29.908 2.090 37.595 1.00 87.12 252 LYS A C 1
ATOM 1991 O O . LYS A 1 252 ? -28.733 2.415 37.448 1.00 87.12 252 LYS A O 1
ATOM 1996 N N . GLU A 1 253 ? -30.353 0.847 37.425 1.00 90.69 253 GLU A N 1
ATOM 1997 C CA . GLU A 1 253 ? -29.502 -0.250 36.954 1.00 90.69 253 GLU A CA 1
ATOM 1998 C C . GLU A 1 253 ? -28.924 0.042 35.562 1.00 90.69 253 GLU A C 1
ATOM 2000 O O . GLU A 1 253 ? -29.583 0.638 34.701 1.00 90.69 253 GLU A O 1
ATOM 2005 N N . LEU A 1 254 ? -27.683 -0.394 35.342 1.00 92.00 254 LEU A N 1
ATOM 2006 C CA . LEU A 1 254 ? -27.025 -0.288 34.045 1.00 92.00 254 LEU A CA 1
ATOM 2007 C C . LEU A 1 254 ? -27.625 -1.298 33.067 1.00 92.00 254 LEU A C 1
ATOM 2009 O O . LEU A 1 254 ? -27.778 -2.477 33.383 1.00 92.00 254 LEU A O 1
ATOM 2013 N N . GLU A 1 255 ? -27.926 -0.843 31.852 1.00 90.50 255 GLU A N 1
ATOM 2014 C CA . GLU A 1 255 ? -28.481 -1.695 30.803 1.00 90.50 255 GLU A CA 1
ATOM 2015 C C . GLU A 1 255 ? -27.412 -2.659 30.258 1.00 90.50 255 GLU A C 1
ATOM 2017 O O . GLU A 1 255 ? -26.399 -2.239 29.692 1.00 90.50 255 GLU A O 1
ATOM 2022 N N . ILE A 1 256 ? -27.655 -3.965 30.380 1.00 90.56 256 ILE A N 1
ATOM 2023 C CA . ILE A 1 256 ? -26.738 -5.007 29.905 1.00 90.56 256 ILE A CA 1
ATOM 2024 C C . ILE A 1 256 ? -27.027 -5.299 28.426 1.00 90.56 256 ILE A C 1
ATOM 2026 O O . ILE A 1 256 ? -28.008 -5.957 28.084 1.00 90.56 256 ILE A O 1
ATOM 2030 N N . LYS A 1 257 ? -26.161 -4.804 27.533 1.00 86.00 257 LYS A N 1
ATOM 2031 C CA . LYS A 1 257 ? -26.312 -4.947 26.066 1.00 86.00 257 LYS A CA 1
ATOM 2032 C C . LYS A 1 257 ? -25.478 -6.064 25.448 1.00 86.00 257 LYS A C 1
ATOM 2034 O O . LYS A 1 257 ? -25.707 -6.426 24.293 1.00 86.00 257 LYS A O 1
ATOM 2039 N N . THR A 1 258 ? -24.500 -6.587 26.177 1.00 84.62 258 THR A N 1
ATOM 2040 C CA . THR A 1 258 ? -23.552 -7.593 25.687 1.00 84.62 258 THR A CA 1
ATOM 2041 C C . THR A 1 258 ? -23.510 -8.800 26.618 1.00 84.62 258 THR A C 1
ATOM 2043 O O . THR A 1 258 ? -23.900 -8.714 27.777 1.00 84.62 258 THR A O 1
ATOM 2046 N N . GLN A 1 259 ? -23.072 -9.946 26.093 1.00 86.88 259 GLN A N 1
ATOM 2047 C CA . GLN A 1 259 ? -22.883 -11.191 26.860 1.00 86.88 259 GLN A CA 1
ATOM 2048 C C . GLN A 1 259 ? -21.394 -11.511 27.086 1.00 86.88 259 GLN A C 1
ATOM 2050 O O . GLN A 1 259 ? -21.036 -12.638 27.415 1.00 86.88 259 GLN A O 1
ATOM 2055 N N . ASP A 1 260 ? -20.525 -10.531 26.846 1.00 88.81 260 ASP A N 1
ATOM 2056 C CA . ASP A 1 260 ? -19.077 -10.631 27.005 1.00 88.81 260 ASP A CA 1
ATOM 2057 C C . ASP A 1 260 ? -18.638 -10.183 28.409 1.00 88.81 260 ASP A C 1
ATOM 2059 O O . ASP A 1 260 ? -19.461 -9.986 29.304 1.00 88.81 260 ASP A O 1
ATOM 2063 N N . GLU A 1 261 ? -17.332 -10.016 28.608 1.00 90.38 261 GLU A N 1
ATOM 2064 C CA . GLU A 1 261 ? -16.739 -9.569 29.869 1.00 90.38 261 GLU A CA 1
ATOM 2065 C C . GLU A 1 261 ? -17.308 -8.218 30.337 1.00 90.38 261 GLU A C 1
ATOM 2067 O O . GLU A 1 261 ? -17.465 -8.014 31.539 1.00 90.38 261 GLU A O 1
ATOM 2072 N N . MET A 1 262 ? -17.696 -7.322 29.415 1.00 91.12 262 MET A N 1
ATOM 2073 C CA . MET A 1 262 ? -18.390 -6.080 29.781 1.00 91.12 262 MET A CA 1
ATOM 2074 C C . MET A 1 262 ? -19.789 -6.357 30.325 1.00 91.12 262 MET A C 1
ATOM 2076 O O . MET A 1 262 ? -20.193 -5.751 31.312 1.00 91.12 262 MET A O 1
ATOM 2080 N N . GLY A 1 263 ? -20.527 -7.282 29.712 1.00 91.19 263 GLY A N 1
ATOM 2081 C CA . GLY A 1 263 ? -21.849 -7.681 30.188 1.00 91.19 263 GLY A CA 1
ATOM 2082 C C . GLY A 1 263 ? -21.806 -8.322 31.573 1.00 91.19 263 GLY A C 1
ATOM 2083 O O . GLY A 1 263 ? -22.619 -7.985 32.432 1.00 91.19 263 GLY A O 1
ATOM 2084 N N . GLN A 1 264 ? -20.824 -9.197 31.808 1.00 92.81 264 GLN A N 1
ATOM 2085 C CA . GLN A 1 264 ? -20.597 -9.820 33.115 1.00 92.81 264 GLN A CA 1
ATOM 2086 C C . GLN A 1 264 ? -20.235 -8.778 34.178 1.00 92.81 264 GLN A C 1
ATOM 2088 O O . GLN A 1 264 ? -20.823 -8.789 35.255 1.00 92.81 264 GLN A O 1
ATOM 2093 N N . LEU A 1 265 ? -19.355 -7.824 33.852 1.00 93.94 265 LEU A N 1
ATOM 2094 C CA . LEU A 1 265 ? -19.003 -6.721 34.748 1.00 93.94 265 LEU A CA 1
ATOM 2095 C C . LEU A 1 265 ? -20.230 -5.887 35.144 1.00 93.94 265 LEU A C 1
ATOM 2097 O O . LEU A 1 265 ? -20.429 -5.608 36.325 1.00 93.94 265 LEU A O 1
ATOM 2101 N N . LEU A 1 266 ? -21.068 -5.508 34.173 1.00 94.25 266 LEU A N 1
ATOM 2102 C CA . LEU A 1 266 ? -22.293 -4.744 34.435 1.00 94.25 266 LEU A CA 1
ATOM 2103 C C . LEU A 1 266 ? -23.297 -5.542 35.279 1.00 94.25 266 LEU A C 1
ATOM 2105 O O . LEU A 1 266 ? -23.957 -4.971 36.144 1.00 94.25 266 LEU A O 1
ATOM 2109 N N . MET A 1 267 ? -23.392 -6.857 35.060 1.00 95.12 267 MET A N 1
ATOM 2110 C CA . MET A 1 267 ? -24.259 -7.744 35.837 1.00 95.12 267 MET A CA 1
ATOM 2111 C C . MET A 1 267 ? -23.821 -7.824 37.301 1.00 95.12 267 MET A C 1
ATOM 2113 O O . MET A 1 267 ? -24.624 -7.535 38.187 1.00 95.12 267 MET A O 1
ATOM 2117 N N . SER A 1 268 ? -22.544 -8.125 37.550 1.00 96.00 268 SER A N 1
ATOM 2118 C CA . SER A 1 268 ? -21.978 -8.157 38.902 1.00 96.00 268 SER A CA 1
ATOM 2119 C C . SER A 1 268 ? -22.085 -6.800 39.601 1.00 96.00 268 SER A C 1
ATOM 2121 O O . SER A 1 268 ? -22.367 -6.737 40.796 1.00 96.00 268 SER A O 1
ATOM 2123 N N . PHE A 1 269 ? -21.919 -5.698 38.863 1.00 95.62 269 PHE A N 1
ATOM 2124 C CA . PHE A 1 269 ? -22.078 -4.351 39.406 1.00 95.62 269 PHE A CA 1
ATOM 2125 C C . PHE A 1 269 ? -23.525 -4.044 39.824 1.00 95.62 269 PHE A C 1
ATOM 2127 O O . PHE A 1 269 ? -23.754 -3.506 40.909 1.00 95.62 269 PHE A O 1
ATOM 2134 N N . ASN A 1 270 ? -24.512 -4.402 38.996 1.00 95.31 270 ASN A N 1
ATOM 2135 C CA . ASN A 1 270 ? -25.924 -4.223 39.341 1.00 95.31 270 ASN A CA 1
ATOM 2136 C C . ASN A 1 270 ? -26.311 -5.067 40.568 1.00 95.31 270 ASN A C 1
ATOM 2138 O O . ASN A 1 270 ? -27.001 -4.570 41.458 1.00 95.31 270 ASN A O 1
ATOM 2142 N N . GLU A 1 271 ? -25.828 -6.310 40.650 1.00 95.56 271 GLU A N 1
ATOM 2143 C CA . GLU A 1 271 ? -26.052 -7.185 41.806 1.00 95.56 271 GLU A CA 1
ATOM 2144 C C . GLU A 1 271 ? -25.443 -6.603 43.091 1.00 95.56 271 GLU A C 1
ATOM 2146 O O . GLU A 1 271 ? -26.118 -6.535 44.119 1.00 95.56 271 GLU A O 1
ATOM 2151 N N . MET A 1 272 ? -24.213 -6.081 43.023 1.00 95.62 272 MET A N 1
ATOM 2152 C CA . MET A 1 272 ? -23.578 -5.368 44.135 1.00 95.62 272 MET A CA 1
ATOM 2153 C C . MET A 1 272 ? -24.428 -4.178 44.605 1.00 95.62 272 MET A C 1
ATOM 2155 O O . MET A 1 272 ? -24.685 -4.045 45.800 1.00 95.62 272 MET A O 1
ATOM 2159 N N . ASN A 1 273 ? -24.906 -3.331 43.686 1.00 94.19 273 ASN A N 1
ATOM 2160 C CA . ASN A 1 273 ? -25.741 -2.177 44.035 1.00 94.19 273 ASN A CA 1
ATOM 2161 C C . ASN A 1 273 ? -27.070 -2.606 44.690 1.00 94.19 273 ASN A C 1
ATOM 2163 O O . ASN A 1 273 ? -27.499 -2.025 45.688 1.00 94.19 273 ASN A O 1
ATOM 2167 N N . LYS A 1 274 ? -27.703 -3.671 44.183 1.00 95.19 274 LYS A N 1
ATOM 2168 C CA . LYS A 1 274 ? -28.919 -4.243 44.777 1.00 95.19 274 LYS A CA 1
ATOM 2169 C C . LYS A 1 274 ? -28.676 -4.744 46.204 1.00 95.19 274 LYS A C 1
ATOM 2171 O O . LYS A 1 274 ? -29.481 -4.457 47.089 1.00 95.19 274 LYS A O 1
ATOM 2176 N N . ASN A 1 275 ? -27.565 -5.439 46.435 1.00 95.81 275 ASN A N 1
ATOM 2177 C CA . ASN A 1 275 ? -27.203 -5.951 47.757 1.00 95.81 275 ASN A CA 1
ATOM 2178 C C . ASN A 1 275 ? -26.891 -4.816 48.743 1.00 95.81 275 ASN A C 1
ATOM 2180 O O . ASN A 1 275 ? -27.328 -4.876 49.890 1.00 95.81 275 ASN A O 1
ATOM 2184 N N . LEU A 1 276 ? -26.224 -3.747 48.295 1.00 95.75 276 LEU A N 1
ATOM 2185 C CA . LEU A 1 276 ? -26.005 -2.548 49.111 1.00 95.75 276 LEU A CA 1
ATOM 2186 C C . LEU A 1 276 ? -27.327 -1.876 49.506 1.00 95.75 276 LEU A C 1
ATOM 2188 O O . LEU A 1 276 ? -27.511 -1.535 50.671 1.00 95.75 276 LEU A O 1
ATOM 2192 N N . ARG A 1 277 ? -28.278 -1.733 48.572 1.00 94.88 277 ARG A N 1
ATOM 2193 C CA . ARG A 1 277 ? -29.616 -1.192 48.876 1.00 94.88 277 ARG A CA 1
ATOM 2194 C C . ARG A 1 277 ? -30.363 -2.046 49.898 1.00 94.88 277 ARG A C 1
ATOM 2196 O O . ARG A 1 277 ? -30.956 -1.497 50.821 1.00 94.88 277 ARG A O 1
ATOM 2203 N N . ALA A 1 278 ? -30.332 -3.369 49.736 1.00 95.56 278 ALA A N 1
ATOM 2204 C CA . ALA A 1 278 ? -30.971 -4.292 50.670 1.00 95.56 278 ALA A CA 1
ATOM 2205 C C . ALA A 1 278 ? -30.357 -4.183 52.072 1.00 95.56 278 ALA A C 1
ATOM 2207 O O . ALA A 1 278 ? -31.092 -4.078 53.047 1.00 95.56 278 ALA A O 1
ATOM 2208 N N . LEU A 1 279 ? -29.025 -4.113 52.162 1.00 96.06 279 LEU A N 1
ATOM 2209 C CA . LEU A 1 279 ? -28.314 -3.941 53.428 1.00 96.06 279 LEU A CA 1
ATOM 2210 C C . LEU A 1 279 ? -28.705 -2.633 54.133 1.00 96.06 279 LEU A C 1
ATOM 2212 O O . LEU A 1 279 ? -29.002 -2.647 55.324 1.00 96.06 279 LEU A O 1
ATOM 2216 N N . VAL A 1 280 ? -28.750 -1.513 53.403 1.00 95.06 280 VAL A N 1
ATOM 2217 C CA . VAL A 1 280 ? -29.165 -0.213 53.961 1.00 95.06 280 VAL A CA 1
ATOM 2218 C C . VAL A 1 280 ? -30.629 -0.238 54.418 1.00 95.06 280 VAL A C 1
ATOM 2220 O O . VAL A 1 280 ? -30.940 0.313 55.474 1.00 95.06 280 VAL A O 1
ATOM 2223 N N . SER A 1 281 ? -31.518 -0.910 53.676 1.00 95.19 281 SER A N 1
ATOM 2224 C CA . SER A 1 281 ? -32.913 -1.110 54.096 1.00 95.19 281 SER A CA 1
ATOM 2225 C C . SER A 1 281 ? -32.987 -1.892 55.404 1.00 95.19 281 SER A C 1
ATOM 2227 O O . SER A 1 281 ? -33.580 -1.403 56.355 1.00 95.19 281 SER A O 1
ATOM 2229 N N . SER A 1 282 ? -32.303 -3.038 55.499 1.00 96.50 282 SER A N 1
ATOM 2230 C CA . SER A 1 282 ? -32.275 -3.845 56.724 1.00 96.50 282 SER A CA 1
ATOM 2231 C C . SER A 1 282 ? -31.744 -3.069 57.927 1.00 96.50 282 SER A C 1
ATOM 2233 O O . SER A 1 282 ? -32.326 -3.144 59.001 1.00 96.50 282 SER A O 1
ATOM 2235 N N . ILE A 1 283 ? -30.678 -2.278 57.755 1.00 96.19 283 ILE A N 1
ATOM 2236 C CA . ILE A 1 283 ? -30.153 -1.417 58.827 1.00 96.19 283 ILE A CA 1
ATOM 2237 C C . ILE A 1 283 ? -31.209 -0.397 59.274 1.00 96.19 283 ILE A C 1
ATOM 2239 O O . ILE A 1 283 ? -31.344 -0.139 60.469 1.00 96.19 283 ILE A O 1
ATOM 2243 N N . THR A 1 284 ? -31.960 0.173 58.329 1.00 95.31 284 THR A N 1
ATOM 2244 C CA . THR A 1 284 ? -33.015 1.152 58.625 1.00 95.31 284 THR A CA 1
ATOM 2245 C C . THR A 1 284 ? -34.175 0.506 59.382 1.00 95.31 284 THR A C 1
ATOM 2247 O O . THR A 1 284 ? -34.625 1.066 60.381 1.00 95.31 284 THR A O 1
ATOM 2250 N N . ASP A 1 285 ? -34.611 -0.681 58.960 1.00 95.69 285 ASP A N 1
ATOM 2251 C CA . ASP A 1 285 ? -35.687 -1.437 59.610 1.00 95.69 285 ASP A CA 1
ATOM 2252 C C . ASP A 1 285 ? -35.285 -1.833 61.042 1.00 95.69 285 ASP A C 1
ATOM 2254 O O . ASP A 1 285 ? -36.010 -1.559 61.997 1.00 95.69 285 ASP A O 1
ATOM 2258 N N . THR A 1 286 ? -34.069 -2.362 61.230 1.00 96.31 286 THR A N 1
ATOM 2259 C CA . THR A 1 286 ? -33.536 -2.679 62.566 1.00 96.31 286 THR A CA 1
ATOM 2260 C C . THR A 1 286 ? -33.409 -1.430 63.443 1.00 96.31 286 THR A C 1
ATOM 2262 O O . THR A 1 286 ? -33.707 -1.481 64.633 1.00 96.31 286 THR A O 1
ATOM 2265 N N . ALA A 1 287 ? -33.006 -0.281 62.889 1.00 96.44 287 ALA A N 1
ATOM 2266 C CA . ALA A 1 287 ? -32.954 0.969 63.647 1.00 96.44 287 ALA A CA 1
ATOM 2267 C C . ALA A 1 287 ? -34.350 1.437 64.101 1.00 96.44 287 ALA A C 1
ATOM 2269 O O . ALA A 1 287 ? -34.486 1.965 65.207 1.00 96.44 287 ALA A O 1
ATOM 2270 N N . GLN A 1 288 ? -35.390 1.216 63.289 1.00 95.56 288 GLN A N 1
ATOM 2271 C CA . GLN A 1 288 ? -36.778 1.497 63.670 1.00 95.56 288 GLN A CA 1
ATOM 2272 C C . GLN A 1 288 ? -37.266 0.562 64.780 1.00 95.56 288 GLN A C 1
ATOM 2274 O O . GLN A 1 288 ? -37.855 1.043 65.747 1.00 95.56 288 GLN A O 1
ATOM 2279 N N . GLU A 1 289 ? -36.975 -0.737 64.690 1.00 95.19 289 GLU A N 1
ATOM 2280 C CA . GLU A 1 289 ? -37.291 -1.707 65.746 1.00 95.19 289 GLU A CA 1
ATOM 2281 C C . GLU A 1 289 ? -36.609 -1.341 67.069 1.00 95.19 289 GLU A C 1
ATOM 2283 O O . GLU A 1 289 ? -37.257 -1.301 68.115 1.00 95.19 289 GLU A O 1
ATOM 2288 N N . VAL A 1 290 ? -35.320 -0.986 67.027 1.00 96.56 290 VAL A N 1
ATOM 2289 C CA . VAL A 1 290 ? -34.571 -0.529 68.208 1.00 96.56 290 VAL A CA 1
ATOM 2290 C C . VAL A 1 290 ? -35.166 0.760 68.777 1.00 96.56 290 VAL A C 1
ATOM 2292 O O . VAL A 1 290 ? -35.291 0.891 69.997 1.00 96.56 290 VAL A O 1
ATOM 2295 N N . SER A 1 291 ? -35.566 1.708 67.924 1.00 95.56 291 SER A N 1
ATOM 2296 C CA . SER A 1 291 ? -36.222 2.944 68.362 1.00 95.56 291 SER A CA 1
ATOM 2297 C C . SER A 1 291 ? -37.561 2.665 69.048 1.00 95.56 291 SER A C 1
ATOM 2299 O O . SER A 1 291 ? -37.840 3.255 70.091 1.00 95.56 291 SER A O 1
ATOM 2301 N N . ALA A 1 292 ? -38.377 1.765 68.496 1.00 95.12 292 ALA A N 1
ATOM 2302 C CA . ALA A 1 292 ? -39.658 1.377 69.080 1.00 95.12 292 ALA A CA 1
ATOM 2303 C C . ALA A 1 292 ? -39.469 0.653 70.425 1.00 95.12 292 ALA A C 1
ATOM 2305 O O . ALA A 1 292 ? -40.080 1.040 71.420 1.00 95.12 292 ALA A O 1
ATOM 2306 N N . ALA A 1 293 ? -38.549 -0.315 70.496 1.00 95.00 293 ALA A N 1
ATOM 2307 C CA . ALA A 1 293 ? -38.215 -1.013 71.739 1.00 95.00 293 ALA A CA 1
ATOM 2308 C C . ALA A 1 293 ? -37.682 -0.054 72.818 1.00 95.00 293 ALA A C 1
ATOM 2310 O O . ALA A 1 293 ? -38.006 -0.191 73.996 1.00 95.00 293 ALA A O 1
ATOM 2311 N N . SER A 1 294 ? -36.906 0.962 72.424 1.00 96.31 294 SER A N 1
ATOM 2312 C CA . SER A 1 294 ? -36.425 2.002 73.344 1.00 96.31 294 SER A CA 1
ATOM 2313 C C . SER A 1 294 ? -37.570 2.855 73.902 1.00 96.31 294 SER A C 1
ATOM 2315 O O . SER A 1 294 ? -37.546 3.217 75.078 1.00 96.31 294 SER A O 1
ATOM 2317 N N . GLN A 1 295 ? -38.590 3.153 73.090 1.00 95.06 295 GLN A N 1
ATOM 2318 C CA . GLN A 1 295 ? -39.790 3.868 73.537 1.00 95.06 295 GLN A CA 1
ATOM 2319 C C . GLN A 1 295 ? -40.633 3.027 74.505 1.00 95.06 295 GLN A C 1
ATOM 2321 O O . GLN A 1 295 ? -41.075 3.540 75.533 1.00 95.06 295 GLN A O 1
ATOM 2326 N N . GLU A 1 296 ? -40.817 1.737 74.221 1.00 95.62 296 GLU A N 1
ATOM 2327 C CA . GLU A 1 296 ? -41.534 0.810 75.106 1.00 95.62 296 GLU A CA 1
ATOM 2328 C C . GLU A 1 296 ? -40.801 0.609 76.442 1.00 95.62 296 GLU A C 1
ATOM 2330 O O . GLU A 1 296 ? -41.419 0.627 77.511 1.00 95.62 296 GLU A O 1
ATOM 2335 N N . LEU A 1 297 ? -39.469 0.493 76.403 1.00 94.75 297 LEU A N 1
ATOM 2336 C CA . LEU A 1 297 ? -38.638 0.399 77.601 1.00 94.75 297 LEU A CA 1
ATOM 2337 C C . LEU A 1 297 ? -38.708 1.677 78.444 1.00 94.75 297 LEU A C 1
ATOM 2339 O O . LEU A 1 297 ? -38.781 1.594 79.672 1.00 94.75 297 LEU A O 1
ATOM 2343 N N . ALA A 1 298 ? -38.713 2.852 77.807 1.00 94.12 298 ALA A N 1
ATOM 2344 C CA . ALA A 1 298 ? -38.885 4.124 78.501 1.00 94.12 298 ALA A CA 1
ATOM 2345 C C . ALA A 1 298 ? -40.251 4.190 79.205 1.00 94.12 298 ALA A C 1
ATOM 2347 O O . ALA A 1 298 ? -40.301 4.495 80.394 1.00 94.12 298 ALA A O 1
ATOM 2348 N N . ALA A 1 299 ? -41.335 3.817 78.515 1.00 94.75 299 ALA A N 1
ATOM 2349 C CA . ALA A 1 299 ? -42.676 3.769 79.099 1.00 94.75 299 ALA A CA 1
ATOM 2350 C C . ALA A 1 299 ? -42.769 2.775 80.272 1.00 94.75 299 ALA A C 1
ATOM 2352 O O . ALA A 1 299 ? -43.293 3.109 81.335 1.00 94.75 299 ALA A O 1
ATOM 2353 N N . SER A 1 300 ? -42.192 1.580 80.115 1.00 95.19 300 SER A N 1
ATOM 2354 C CA . SER A 1 300 ? -42.128 0.567 81.177 1.00 95.19 300 SER A CA 1
ATOM 2355 C C . SER A 1 300 ? -41.333 1.063 82.387 1.00 95.19 300 SER A C 1
ATOM 2357 O O . SER A 1 300 ? -41.739 0.853 83.527 1.00 95.19 300 SER A O 1
ATOM 2359 N N . SER A 1 301 ? -40.224 1.769 82.151 1.00 94.56 301 SER A N 1
ATOM 2360 C CA . SER A 1 301 ? -39.407 2.365 83.214 1.00 94.56 301 SER A CA 1
ATOM 2361 C C . SER A 1 301 ? -40.176 3.442 83.984 1.00 94.56 301 SER A C 1
ATOM 2363 O O . SER A 1 301 ? -40.083 3.486 85.209 1.00 94.56 301 SER A O 1
ATOM 2365 N N . THR A 1 302 ? -40.977 4.267 83.297 1.00 94.00 302 THR A N 1
ATOM 2366 C CA . THR A 1 302 ? -41.883 5.230 83.945 1.00 94.00 302 THR A CA 1
ATOM 2367 C C . THR A 1 302 ? -42.908 4.517 84.823 1.00 94.00 302 THR A C 1
ATOM 2369 O O . THR A 1 302 ? -43.021 4.841 86.000 1.00 94.00 302 THR A O 1
ATOM 2372 N N . GLN A 1 303 ? -43.579 3.485 84.303 1.00 94.06 303 GLN A N 1
ATOM 2373 C CA . GLN A 1 303 ? -44.574 2.726 85.065 1.00 94.06 303 GLN A CA 1
ATOM 2374 C C . GLN A 1 303 ? -43.971 2.035 86.300 1.00 94.06 303 GLN A C 1
ATOM 2376 O O . GLN A 1 303 ? -44.593 2.007 87.362 1.00 94.06 303 GLN A O 1
ATOM 2381 N N . VAL A 1 304 ? -42.759 1.481 86.186 1.00 94.44 304 VAL A N 1
ATOM 2382 C CA . VAL A 1 304 ? -42.034 0.909 87.333 1.00 94.44 304 VAL A CA 1
ATOM 2383 C C . VAL A 1 304 ? -41.693 1.993 88.356 1.00 94.44 304 VAL A C 1
ATOM 2385 O O . VAL A 1 304 ? -41.842 1.753 89.553 1.00 94.44 304 VAL A O 1
ATOM 2388 N N . GLY A 1 305 ? -41.273 3.180 87.907 1.00 93.44 305 GLY A N 1
ATOM 2389 C CA . GLY A 1 305 ? -41.032 4.334 88.776 1.00 93.44 305 GLY A CA 1
ATOM 2390 C C . GLY A 1 305 ? -42.279 4.751 89.559 1.00 93.44 305 GLY A C 1
ATOM 2391 O O . GLY A 1 305 ? -42.214 4.899 90.782 1.00 93.44 305 GLY A O 1
ATOM 2392 N N . ASP A 1 306 ? -43.423 4.850 88.881 1.00 93.00 306 ASP A N 1
ATOM 2393 C CA . ASP A 1 306 ? -44.713 5.170 89.503 1.00 93.00 306 ASP A CA 1
ATOM 2394 C C . ASP A 1 306 ? -45.134 4.084 90.508 1.00 93.00 306 ASP A C 1
ATOM 2396 O O . ASP A 1 306 ? -45.513 4.382 91.642 1.00 93.00 306 ASP A O 1
ATOM 2400 N N . GLY A 1 307 ? -44.987 2.807 90.139 1.00 94.56 307 GLY A N 1
ATOM 2401 C CA . GLY A 1 307 ? -45.264 1.677 91.027 1.00 94.56 307 GLY A CA 1
ATOM 2402 C C . GLY A 1 307 ? -44.368 1.659 92.269 1.00 94.56 307 GLY A C 1
ATOM 2403 O O . GLY A 1 307 ? -44.854 1.440 93.378 1.00 94.56 307 GLY A O 1
ATOM 2404 N N . ALA A 1 308 ? -43.073 1.943 92.115 1.00 93.00 308 ALA A N 1
ATOM 2405 C CA . ALA A 1 308 ? -42.141 2.063 93.234 1.00 93.00 308 ALA A CA 1
ATOM 2406 C C . ALA A 1 308 ? -42.517 3.225 94.169 1.00 93.00 308 ALA A C 1
ATOM 2408 O O . ALA A 1 308 ? -42.446 3.072 95.390 1.00 93.00 308 ALA A O 1
ATOM 2409 N N . SER A 1 309 ? -42.970 4.357 93.614 1.00 91.81 309 SER A N 1
ATOM 2410 C CA . SER A 1 309 ? -43.494 5.485 94.395 1.00 91.81 309 SER A CA 1
ATOM 2411 C C . SER A 1 309 ? -44.728 5.081 95.210 1.00 91.81 309 SER A C 1
ATOM 2413 O O . SER A 1 309 ? -44.799 5.355 96.410 1.00 91.81 309 SER A O 1
ATOM 2415 N N . GLN A 1 310 ? -45.658 4.342 94.603 1.00 93.69 310 GLN A N 1
ATOM 2416 C CA . GLN A 1 310 ? -46.850 3.857 95.295 1.00 93.69 310 GLN A CA 1
ATOM 2417 C C . GLN A 1 310 ? -46.518 2.847 96.401 1.00 93.69 310 GLN A C 1
ATOM 2419 O O . GLN A 1 310 ? -47.046 2.962 97.505 1.00 93.69 310 GLN A O 1
ATOM 2424 N N . VAL A 1 311 ? -45.595 1.909 96.155 1.00 92.50 311 VAL A N 1
ATOM 2425 C CA . VAL A 1 311 ? -45.101 0.980 97.186 1.00 92.50 311 VAL A CA 1
ATOM 2426 C C . VAL A 1 311 ? -44.475 1.743 98.350 1.00 92.50 311 VAL A C 1
ATOM 2428 O O . VAL A 1 311 ? -44.776 1.440 99.503 1.00 92.50 311 VAL A O 1
ATOM 2431 N N . ALA A 1 312 ? -43.645 2.752 98.071 1.00 92.25 312 ALA A N 1
ATOM 2432 C CA . ALA A 1 312 ? -43.061 3.587 99.115 1.00 92.25 312 ALA A CA 1
ATOM 2433 C C . ALA A 1 312 ? -44.147 4.274 99.966 1.00 92.25 312 ALA A C 1
ATOM 2435 O O . ALA A 1 312 ? -44.050 4.255 101.194 1.00 92.25 312 ALA A O 1
ATOM 2436 N N . SER A 1 313 ? -45.209 4.794 99.337 1.00 92.25 313 SER A N 1
ATOM 2437 C CA . SER A 1 313 ? -46.365 5.374 100.038 1.00 92.25 313 SER A CA 1
ATOM 2438 C C . SER A 1 313 ? -47.076 4.349 100.928 1.00 92.25 313 SER A C 1
ATOM 2440 O O . SER A 1 313 ? -47.343 4.621 102.095 1.00 92.25 313 SER A O 1
ATOM 2442 N N . THR A 1 314 ? -47.340 3.138 100.428 1.00 93.50 314 THR A N 1
ATOM 2443 C CA . THR A 1 314 ? -47.987 2.077 101.220 1.00 93.50 314 THR A CA 1
ATOM 2444 C C . THR A 1 314 ? -47.118 1.624 102.393 1.00 93.50 314 THR A C 1
ATOM 2446 O O . THR A 1 314 ? -47.631 1.374 103.480 1.00 93.50 314 THR A O 1
ATOM 2449 N N . VAL A 1 315 ? -45.797 1.541 102.214 1.00 92.62 315 VAL A N 1
ATOM 2450 C CA . VAL A 1 315 ? -44.863 1.227 103.307 1.00 92.62 315 VAL A CA 1
ATOM 2451 C C . VAL A 1 315 ? -44.877 2.329 104.369 1.00 92.62 315 VAL A C 1
ATOM 2453 O O . VAL A 1 315 ? -44.861 2.018 105.558 1.00 92.62 315 VAL A O 1
ATOM 2456 N N . GLN A 1 316 ? -44.955 3.604 103.972 1.00 90.81 316 GLN A N 1
ATOM 2457 C CA . GLN A 1 316 ? -45.106 4.720 104.912 1.00 90.81 316 GLN A CA 1
ATOM 2458 C C . GLN A 1 316 ? -46.422 4.636 105.699 1.00 90.81 316 GLN A C 1
ATOM 2460 O O . GLN A 1 316 ? -46.412 4.776 106.923 1.00 90.81 316 GLN A O 1
ATOM 2465 N N . GLU A 1 317 ? -47.542 4.364 105.028 1.00 91.44 317 GLU A N 1
ATOM 2466 C CA . GLU A 1 317 ? -48.838 4.156 105.688 1.00 91.44 317 GLU A CA 1
ATOM 2467 C C . GLU A 1 317 ? -48.808 2.958 106.642 1.00 91.44 317 GLU A C 1
ATOM 2469 O O . GLU A 1 317 ? -49.310 3.037 107.762 1.00 91.44 317 GLU A O 1
ATOM 2474 N N . MET A 1 318 ? -48.162 1.863 106.241 1.00 90.94 318 MET A N 1
ATOM 2475 C CA . MET A 1 318 ? -48.004 0.674 107.073 1.00 90.94 318 MET A CA 1
ATOM 2476 C C . MET A 1 318 ? -47.145 0.953 108.305 1.00 90.94 318 MET A C 1
ATOM 2478 O O . MET A 1 318 ? -47.514 0.548 109.403 1.00 90.94 318 MET A O 1
ATOM 2482 N N . ALA A 1 319 ? -46.035 1.679 108.153 1.00 89.25 319 ALA A N 1
ATOM 2483 C CA . ALA A 1 319 ? -45.206 2.102 109.277 1.00 89.25 319 ALA A CA 1
ATOM 2484 C C . ALA A 1 319 ? -46.008 2.959 110.269 1.00 89.25 319 ALA A C 1
ATOM 2486 O O . ALA A 1 319 ? -45.899 2.762 111.480 1.00 89.25 319 ALA A O 1
ATOM 2487 N N . LYS A 1 320 ? -46.870 3.854 109.764 1.00 87.94 320 LYS A N 1
ATOM 2488 C CA . LYS A 1 320 ? -47.802 4.624 110.597 1.00 87.94 320 LYS A CA 1
ATOM 2489 C C . LYS A 1 320 ? -48.789 3.709 111.334 1.00 87.94 320 LYS A C 1
ATOM 2491 O O . LYS A 1 320 ? -48.929 3.839 112.546 1.00 87.94 320 LYS A O 1
ATOM 2496 N N . GLY A 1 321 ? -49.413 2.759 110.637 1.00 89.62 321 GLY A N 1
ATOM 2497 C CA . GLY A 1 321 ? -50.343 1.796 111.237 1.00 89.62 321 GLY A CA 1
ATOM 2498 C C . GLY A 1 321 ? -49.689 0.888 112.284 1.00 89.62 321 GLY A C 1
ATOM 2499 O O . GLY A 1 321 ? -50.282 0.627 113.325 1.00 89.62 321 GLY A O 1
ATOM 2500 N N . ILE A 1 322 ? -48.442 0.456 112.064 1.00 89.12 322 ILE A N 1
ATOM 2501 C CA . ILE A 1 322 ? -47.642 -0.277 113.059 1.00 89.12 322 ILE A CA 1
ATOM 2502 C C . ILE A 1 322 ? -47.385 0.598 114.290 1.00 89.12 322 ILE A C 1
ATOM 2504 O O . ILE A 1 322 ? -47.494 0.107 115.411 1.00 89.12 322 ILE A O 1
ATOM 2508 N N . GLY A 1 323 ? -47.085 1.886 114.099 1.00 85.62 323 GLY A N 1
ATOM 2509 C CA . GLY A 1 323 ? -46.962 2.846 115.198 1.00 85.62 323 GLY A CA 1
ATOM 2510 C C . GLY A 1 323 ? -48.244 2.945 116.031 1.00 85.62 323 GLY A C 1
ATOM 2511 O O . GLY A 1 323 ? -48.191 2.850 117.256 1.00 85.62 323 GLY A O 1
ATOM 2512 N N . GLU A 1 324 ? -49.403 3.048 115.375 1.00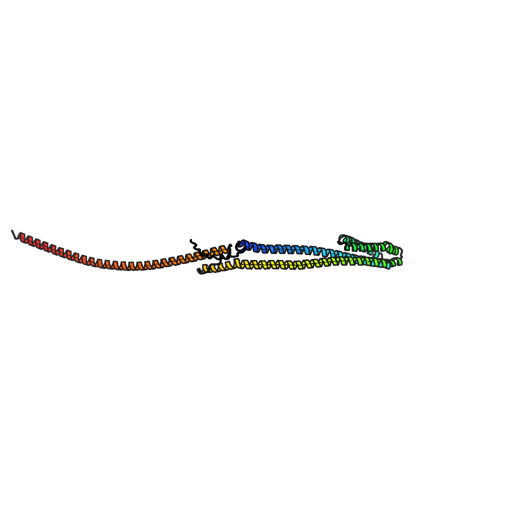 87.88 324 GLU A N 1
ATOM 2513 C CA . GLU A 1 324 ? -50.716 3.054 116.037 1.00 87.88 324 GLU A CA 1
ATOM 2514 C C . GLU A 1 324 ? -51.003 1.732 116.779 1.00 87.88 324 GLU A C 1
ATOM 2516 O O . GLU A 1 324 ? -51.481 1.748 117.914 1.00 87.88 324 GLU A O 1
ATOM 2521 N N . LEU A 1 325 ? -50.660 0.584 116.184 1.00 85.31 325 LEU A N 1
ATOM 2522 C CA . LEU A 1 325 ? -50.769 -0.741 116.809 1.00 85.31 325 LEU A CA 1
ATOM 2523 C C . LEU A 1 325 ? -49.866 -0.884 118.038 1.00 85.31 325 LEU A C 1
ATOM 2525 O O . LEU A 1 325 ? -50.301 -1.428 119.050 1.00 85.31 325 LEU A O 1
ATOM 2529 N N . SER A 1 326 ? -48.630 -0.383 117.971 1.00 86.56 326 SER A N 1
ATOM 2530 C CA . SER A 1 326 ? -47.705 -0.369 119.109 1.00 86.56 326 SER A CA 1
ATOM 2531 C C . SER A 1 326 ? -48.275 0.461 120.257 1.00 86.56 326 SER A C 1
ATOM 2533 O O . SER A 1 326 ? -48.293 0.000 121.395 1.00 86.56 326 SER A O 1
ATOM 2535 N N . GLN A 1 327 ? -48.827 1.641 119.954 1.00 85.25 327 GLN A N 1
ATOM 2536 C CA . GLN A 1 327 ? -49.499 2.493 120.936 1.00 85.25 327 GLN A CA 1
ATOM 2537 C C . GLN A 1 327 ? -50.696 1.776 121.587 1.00 85.25 327 GLN A C 1
ATOM 2539 O O . GLN A 1 327 ? -50.885 1.848 122.803 1.00 85.25 327 GLN A O 1
ATOM 2544 N N . GLN A 1 328 ? -51.503 1.060 120.797 1.00 86.06 328 GLN A N 1
ATOM 2545 C CA . GLN A 1 328 ? -52.613 0.255 121.316 1.00 86.06 328 GLN A CA 1
ATOM 2546 C C . GLN A 1 328 ? -52.126 -0.911 122.178 1.00 86.06 328 GLN A C 1
ATOM 2548 O O . GLN A 1 328 ? -52.714 -1.169 123.225 1.00 86.06 328 GLN A O 1
ATOM 2553 N N . ALA A 1 329 ? -51.060 -1.602 121.773 1.00 84.25 329 ALA A N 1
ATOM 2554 C CA . ALA A 1 329 ? -50.475 -2.697 122.538 1.00 84.25 329 ALA A CA 1
ATOM 2555 C C . ALA A 1 329 ? -49.904 -2.210 123.879 1.00 84.25 329 ALA A C 1
ATOM 2557 O O . ALA A 1 329 ? -50.126 -2.860 124.897 1.00 84.25 329 ALA A O 1
ATOM 2558 N N . GLU A 1 330 ? -49.242 -1.049 123.910 1.00 85.19 330 GLU A N 1
ATOM 2559 C CA . GLU A 1 330 ? -48.815 -0.391 125.152 1.00 85.19 330 GLU A CA 1
ATOM 2560 C C . GLU A 1 330 ? -50.010 -0.046 126.042 1.00 85.19 330 GLU A C 1
ATOM 2562 O O . GLU A 1 330 ? -50.001 -0.334 127.239 1.00 85.19 330 GLU A O 1
ATOM 2567 N N . SER A 1 331 ? -51.071 0.518 125.460 1.00 83.75 331 SER A N 1
ATOM 2568 C CA . SER A 1 331 ? -52.299 0.829 126.193 1.00 83.75 331 SER A CA 1
ATOM 2569 C C . SER A 1 331 ? -52.964 -0.433 126.758 1.00 83.75 331 SER A C 1
ATOM 2571 O O . SER A 1 331 ? -53.402 -0.435 127.908 1.00 83.75 331 SER A O 1
ATOM 2573 N N . LEU A 1 332 ? -52.975 -1.532 125.999 1.00 85.50 332 LEU A N 1
ATOM 2574 C CA . LEU A 1 332 ? -53.497 -2.828 126.431 1.00 85.50 332 LEU A CA 1
ATOM 2575 C C . LEU A 1 332 ? -52.632 -3.461 127.528 1.00 85.50 332 LEU A C 1
ATOM 2577 O O . LEU A 1 332 ? -53.166 -4.014 128.484 1.00 85.50 332 LEU A O 1
ATOM 2581 N N . ALA A 1 333 ? -51.306 -3.372 127.414 1.00 82.69 333 ALA A N 1
ATOM 2582 C CA . ALA A 1 333 ? -50.382 -3.840 128.442 1.00 82.69 333 ALA A CA 1
ATOM 2583 C C . ALA A 1 333 ? -50.553 -3.044 129.744 1.00 82.69 333 ALA A C 1
ATOM 2585 O O . ALA A 1 333 ? -50.592 -3.640 130.819 1.00 82.69 333 ALA A O 1
ATOM 2586 N N . SER A 1 334 ? -50.733 -1.724 129.643 1.00 82.94 334 SER A N 1
ATOM 2587 C CA . SER A 1 334 ? -51.078 -0.852 130.770 1.00 82.94 334 SER A CA 1
ATOM 2588 C C . SER A 1 334 ? -52.395 -1.281 131.425 1.00 82.94 334 SER A C 1
ATOM 2590 O O . SER A 1 334 ? -52.439 -1.529 132.627 1.00 82.94 334 SER A O 1
ATOM 2592 N N . LEU A 1 335 ? -53.446 -1.509 130.629 1.00 84.25 335 LEU A N 1
ATOM 2593 C CA . LEU A 1 335 ? -54.728 -2.026 131.119 1.00 84.25 335 LEU A CA 1
ATOM 2594 C C . LEU A 1 335 ? -54.581 -3.398 131.802 1.00 84.25 335 LEU A C 1
ATOM 2596 O O . LEU A 1 335 ? -55.209 -3.659 132.827 1.00 84.25 335 LEU A O 1
ATOM 2600 N N . GLY A 1 336 ? -53.747 -4.281 131.248 1.00 79.75 336 GLY A N 1
ATOM 2601 C CA . GLY A 1 336 ? -53.419 -5.576 131.844 1.00 79.75 336 GLY A CA 1
ATOM 2602 C C . GLY A 1 336 ? -52.697 -5.440 133.187 1.00 79.75 336 GLY A C 1
ATOM 2603 O O . GLY A 1 336 ? -53.002 -6.176 134.125 1.00 79.75 336 GLY A O 1
ATOM 2604 N N . HIS A 1 337 ? -51.785 -4.474 133.308 1.00 81.44 337 HIS A N 1
ATOM 2605 C CA . HIS A 1 337 ? -51.121 -4.148 134.568 1.00 81.44 337 HIS A CA 1
ATOM 2606 C C . HIS A 1 337 ? -52.115 -3.615 135.610 1.00 81.44 337 HIS A C 1
ATOM 2608 O O . HIS A 1 337 ? -52.122 -4.084 136.749 1.00 81.44 337 HIS A O 1
ATOM 2614 N N . ASP A 1 338 ? -53.014 -2.713 135.213 1.00 82.25 338 ASP A N 1
ATOM 2615 C CA . ASP A 1 338 ? -54.080 -2.198 136.079 1.00 82.25 338 ASP A CA 1
ATOM 2616 C C . ASP A 1 338 ? -55.032 -3.310 136.546 1.00 82.25 338 ASP A C 1
ATOM 2618 O O . ASP A 1 338 ? -55.452 -3.336 137.706 1.00 82.25 338 ASP A O 1
ATOM 2622 N N . LEU A 1 339 ? -55.353 -4.267 135.672 1.00 80.75 339 LEU A N 1
ATOM 2623 C CA . LEU A 1 339 ? -56.138 -5.452 136.026 1.00 80.75 339 LEU A CA 1
ATOM 2624 C C . LEU A 1 339 ? -55.419 -6.331 137.052 1.00 80.75 339 LEU A C 1
ATOM 2626 O O . LEU A 1 339 ? -56.040 -6.723 138.037 1.00 80.75 339 LEU A O 1
ATOM 2630 N N . LEU A 1 340 ? -54.127 -6.613 136.864 1.00 79.12 340 LEU A N 1
ATOM 2631 C CA . LEU A 1 340 ? -53.334 -7.388 137.826 1.00 79.12 340 LEU A CA 1
ATOM 2632 C C . LEU A 1 340 ? -53.249 -6.692 139.186 1.00 79.12 340 LEU A C 1
ATOM 2634 O O . LEU A 1 340 ? -53.426 -7.339 140.215 1.00 79.12 340 LEU A O 1
ATOM 2638 N N . ASN A 1 341 ? -53.052 -5.373 139.201 1.00 80.00 341 ASN A N 1
ATOM 2639 C CA . ASN A 1 341 ? -53.061 -4.595 140.437 1.00 80.00 341 ASN A CA 1
ATOM 2640 C C . ASN A 1 341 ? -54.425 -4.667 141.138 1.00 80.00 341 ASN A C 1
ATOM 2642 O O . ASN A 1 341 ? -54.482 -4.818 142.356 1.00 80.00 341 ASN A O 1
ATOM 2646 N N . ASN A 1 342 ? -55.531 -4.611 140.391 1.00 80.69 342 ASN A N 1
ATOM 2647 C CA . ASN A 1 342 ? -56.865 -4.798 140.961 1.00 80.69 342 ASN A CA 1
ATOM 2648 C C . ASN A 1 342 ? -57.090 -6.223 141.484 1.00 80.69 342 ASN A C 1
ATOM 2650 O O . ASN A 1 342 ? -57.662 -6.373 142.558 1.00 80.69 342 ASN A O 1
ATOM 2654 N N . ILE A 1 343 ? -56.620 -7.258 140.782 1.00 78.94 343 ILE A N 1
ATOM 2655 C CA . ILE A 1 343 ? -56.701 -8.653 141.247 1.00 78.94 343 ILE A CA 1
ATOM 2656 C C . ILE A 1 343 ? -55.909 -8.831 142.543 1.00 78.94 343 ILE A C 1
ATOM 2658 O O . ILE A 1 343 ? -56.453 -9.374 143.496 1.00 78.94 343 ILE A O 1
ATOM 2662 N N . ASN A 1 344 ? -54.678 -8.318 142.616 1.00 76.94 344 ASN A N 1
ATOM 2663 C CA . ASN A 1 344 ? -53.871 -8.369 143.836 1.00 76.94 344 ASN A CA 1
ATOM 2664 C C . ASN A 1 344 ? -54.556 -7.638 144.997 1.00 76.94 344 ASN A C 1
ATOM 2666 O O . ASN A 1 344 ? -54.576 -8.147 146.109 1.00 76.94 344 ASN A O 1
ATOM 2670 N N . ARG A 1 345 ? -55.187 -6.483 144.742 1.00 76.69 345 ARG A N 1
ATOM 2671 C CA . ARG A 1 345 ? -55.981 -5.774 145.760 1.00 76.69 345 ARG A CA 1
ATOM 2672 C C . ARG A 1 345 ? -57.193 -6.574 146.224 1.00 76.69 345 ARG A C 1
ATOM 2674 O O . ARG A 1 345 ? -57.524 -6.525 147.403 1.00 76.69 345 ARG A O 1
ATOM 2681 N N . VAL A 1 346 ? -57.867 -7.278 145.314 1.00 74.38 346 VAL A N 1
ATOM 2682 C CA . VAL A 1 346 ? -58.987 -8.171 145.646 1.00 74.38 346 VAL A CA 1
ATOM 2683 C C . VAL A 1 346 ? -58.499 -9.377 146.454 1.00 74.38 346 VAL A C 1
ATOM 2685 O O . VAL A 1 346 ? -59.173 -9.768 147.404 1.00 74.38 346 VAL A O 1
ATOM 2688 N N . ASP A 1 347 ? -57.328 -9.927 146.131 1.00 73.19 347 ASP A N 1
ATOM 2689 C CA . ASP A 1 347 ? -56.710 -11.047 146.852 1.00 73.19 347 ASP A CA 1
ATOM 2690 C C . ASP A 1 347 ? -56.233 -10.632 148.258 1.00 73.19 347 ASP A C 1
ATOM 2692 O O . ASP A 1 347 ? -56.534 -11.310 149.238 1.00 73.19 347 ASP A O 1
ATOM 2696 N N . GLU A 1 348 ? -55.608 -9.456 148.401 1.00 71.12 348 GLU A N 1
ATOM 2697 C CA . GLU A 1 348 ? -55.297 -8.844 149.704 1.00 71.12 348 GLU A CA 1
ATOM 2698 C C . GLU A 1 348 ? -56.570 -8.576 150.522 1.00 71.12 348 GLU A C 1
ATOM 2700 O O . GLU A 1 348 ? -56.617 -8.863 151.722 1.00 71.12 348 GLU A O 1
ATOM 2705 N N . GLN A 1 349 ? -57.639 -8.077 149.886 1.00 69.50 349 GLN A N 1
ATOM 2706 C CA . GLN A 1 349 ? -58.942 -7.929 150.539 1.00 69.50 349 GLN A CA 1
ATOM 2707 C C . GLN A 1 349 ? -59.475 -9.279 151.029 1.00 69.50 349 GLN A C 1
ATOM 2709 O O . GLN A 1 349 ? -59.914 -9.377 152.175 1.00 69.50 349 GLN A O 1
ATOM 2714 N N . ALA A 1 350 ? -59.395 -10.324 150.206 1.00 68.12 350 ALA A N 1
ATOM 2715 C CA . ALA A 1 350 ? -59.845 -11.666 150.555 1.00 68.12 350 ALA A CA 1
ATOM 2716 C C . ALA A 1 350 ? -59.017 -12.285 151.698 1.00 68.12 350 ALA A C 1
ATOM 2718 O O . ALA A 1 350 ? -59.596 -12.885 152.606 1.00 68.12 350 ALA A O 1
ATOM 2719 N N . GLN A 1 351 ? -57.693 -12.092 151.718 1.00 64.00 351 GLN A N 1
ATOM 2720 C CA . GLN A 1 351 ? -56.833 -12.529 152.826 1.00 64.00 351 GLN A CA 1
ATOM 2721 C C . GLN A 1 351 ? -57.128 -11.767 154.124 1.00 64.00 351 GLN A C 1
ATOM 2723 O O . GLN A 1 351 ? -57.267 -12.396 155.174 1.00 64.00 351 GLN A O 1
ATOM 2728 N N . SER A 1 352 ? -57.332 -10.446 154.061 1.00 65.31 352 SER A N 1
ATOM 2729 C CA . SER A 1 352 ? -57.706 -9.646 155.240 1.00 65.31 352 SER A CA 1
ATOM 2730 C C . SER A 1 352 ? -59.062 -10.065 155.834 1.00 65.31 352 SER A C 1
ATOM 2732 O O . SER A 1 352 ? -59.246 -10.058 157.052 1.00 65.31 352 SER A O 1
ATOM 2734 N N . MET A 1 353 ? -60.000 -10.514 154.991 1.00 60.47 353 MET A N 1
ATOM 2735 C CA . MET A 1 353 ? -61.269 -11.098 155.434 1.00 60.47 353 MET A CA 1
ATOM 2736 C C . MET A 1 353 ? -61.093 -12.482 156.079 1.00 60.47 353 MET A C 1
ATOM 2738 O O . MET A 1 353 ? -61.893 -12.853 156.936 1.00 60.47 353 MET A O 1
ATOM 2742 N N . GLY A 1 354 ? -60.060 -13.239 155.695 1.00 59.28 354 GLY A N 1
ATOM 2743 C CA . GLY A 1 354 ? -59.734 -14.549 156.264 1.00 59.28 354 GLY A CA 1
ATOM 2744 C C . GLY A 1 354 ? -59.051 -14.483 157.635 1.00 59.28 354 GLY A C 1
ATOM 2745 O O . GLY A 1 354 ? -59.344 -15.309 158.499 1.00 59.28 354 GLY A O 1
ATOM 2746 N N . GLU A 1 355 ? -58.184 -13.493 157.870 1.00 57.03 355 GLU A N 1
ATOM 2747 C CA . GLU A 1 355 ? -57.497 -13.313 159.162 1.00 57.03 355 GLU A CA 1
ATOM 2748 C C . GLU A 1 355 ? -58.394 -12.701 160.249 1.00 57.03 355 GLU A C 1
ATOM 2750 O O . GLU A 1 355 ? -58.197 -12.977 161.429 1.00 57.03 355 GLU A O 1
ATOM 2755 N N . GLY A 1 356 ? -59.444 -11.962 159.875 1.00 55.66 356 GLY A N 1
ATOM 2756 C CA . GLY A 1 356 ? -60.465 -11.480 160.815 1.00 55.66 356 GLY A CA 1
ATOM 2757 C C . GLY A 1 356 ? -61.440 -12.555 161.323 1.00 55.66 356 GLY A C 1
ATOM 2758 O O . GLY A 1 356 ? -62.306 -12.243 162.138 1.00 55.66 356 GLY A O 1
ATOM 2759 N N . ALA A 1 357 ? -61.335 -13.799 160.842 1.00 50.78 357 ALA A N 1
ATOM 2760 C CA . ALA A 1 357 ? -62.313 -14.864 161.082 1.00 50.78 357 ALA A CA 1
ATOM 2761 C C . ALA A 1 357 ? -61.859 -15.958 162.077 1.00 50.78 357 ALA A C 1
ATOM 2763 O O . ALA A 1 357 ? -62.481 -17.023 162.116 1.00 50.78 357 ALA A O 1
ATOM 2764 N N . ARG A 1 358 ? -60.796 -15.743 162.869 1.00 43.72 358 ARG A N 1
ATOM 2765 C CA . ARG A 1 358 ? -60.303 -16.714 163.868 1.00 43.72 358 ARG A CA 1
ATOM 2766 C C . ARG A 1 358 ? -60.213 -16.172 165.283 1.00 43.72 358 ARG A C 1
ATOM 2768 O O . ARG A 1 358 ? -59.670 -15.062 165.456 1.00 43.72 358 ARG A O 1
#

Foldseek 3Di:
DDDDDDDDDDDDDPPPPPPPPDPVQADAPVCLVCVLVVVLVVLVVVLVVLVVVLVVVLVVLVVVLVLLVVLLVLLVLLLVLLVLLLVLLVCCLPPVDPVSVVVNVVSVVVNVVSLVVNCVSDDDPLLNVLSVQLVVLVVVLVCCCVVFQVVCVVVVNSVSNVVCSVVSVVSSVSSNVSSVVSSVVSVVVSVVSVVVSVVSVVVSVVVSVVSVVVSVVSVVVSVVVCCVQPVVLVVVLVVQVVCVVVVNLVDDQRDQSGPYPSSVVSVVSSVVSVVVVVVVVVVVVVVVVVVVVVVVVVVVVVVVVVVVVVVVVVVVVVVVVVVVVVVVVVVVVVVVVVVVVVVVVVVVVVVVVVVVPD

Sequence (358 aa):
MVLFRKKKAKKPEPDAKKSRGGLFSRAKLRTKLTFGIGIMIGILIVSFAFTAYLVMEIRDAQEQVHVISEIGDAVEDLNRLIQKKYILALELVYRNSITAEEELQQEAMRLDAIKETLSQSLVTREQKALFIEMQAYDDEFEKAMAENVLPALRKGDKELAMVWMSPLAEIANNFINRGEDLHEELHREQDEALSYINQVMVTSLRNMGIVLGIAILASLVIFFVVTRIVVNPLKQLVGISQKIAVGDLTGKELEIKTQDEMGQLLMSFNEMNKNLRALVSSITDTAQEVSAASQELAASSTQVGDGASQVASTVQEMAKGIGELSQQAESLASLGHDLLNNINRVDEQAQSMGEGAR

Radius of gyration: 68.08 Å; chains: 1; bounding box: 124×56×225 Å

Secondary structure (DSSP, 8-state):
-------PPPPPPP--------HHHHS-HHHHHHHHHHHHHHHHHHHHHHHHHHHHHHHHHHHHHHHHHHHHHHHHHHHHHHHHHHHHHHHHHHH--HHHHHHHHHHHHHHHHHHHHHHHH--SHHHHHHHHHHHHHHHHHHHHIIIIIHHHHHTT-HHHHHHTHHHHHHHHHHHHHHHHHHHHHHHHHHHHHHHHHHHHHHHHHHHHHHHHHHHHHHHHHHHHHHIIIIIHHHHHHHHHHHHHHTT---PPPPP---SSHHHHHHHHHHHHHHHHHHHHHHHHHHHHHHHHHHHHHHHHHHHHHHHHHHHHHHHHHHHHHHHHHHHHHHHHHHHHHHHHHHHHHHHHHHHHHHHTT-